Protein AF-0000000085164071 (afdb_homodimer)

Structure (mmCIF, N/CA/C/O backbone):
data_AF-0000000085164071-model_v1
#
loop_
_entity.id
_entity.type
_entity.pdbx_description
1 polymer 'Transcriptional regulator'
#
loop_
_atom_site.group_PDB
_atom_site.id
_atom_site.type_symbol
_atom_site.label_atom_id
_atom_site.label_alt_id
_atom_site.label_comp_id
_atom_site.label_asym_id
_atom_site.label_entity_id
_atom_site.label_seq_id
_atom_site.pdbx_PDB_ins_code
_atom_site.Cartn_x
_atom_site.Cartn_y
_atom_site.Cartn_z
_atom_site.occupancy
_atom_site.B_iso_or_equiv
_atom_site.auth_seq_id
_atom_site.auth_comp_id
_atom_site.auth_asym_id
_atom_site.auth_atom_id
_atom_site.pdbx_PDB_model_num
ATOM 1 N N . MET A 1 1 ? 23.141 5.465 -0.027 1 60.81 1 MET A N 1
ATOM 2 C CA . MET A 1 1 ? 23.453 4.648 -1.197 1 60.81 1 MET A CA 1
ATOM 3 C C . MET A 1 1 ? 22.172 4.277 -1.952 1 60.81 1 MET A C 1
ATOM 5 O O . MET A 1 1 ? 21.203 3.826 -1.351 1 60.81 1 MET A O 1
ATOM 9 N N . LEU A 1 2 ? 22.047 4.73 -3.379 1 87.19 2 LEU A N 1
ATOM 10 C CA . LEU A 1 2 ? 20.922 4.539 -4.285 1 87.19 2 LEU A CA 1
ATOM 11 C C . LEU A 1 2 ? 20.75 3.068 -4.645 1 87.19 2 LEU A C 1
ATOM 13 O O . LEU A 1 2 ? 21.734 2.361 -4.871 1 87.19 2 LEU A O 1
ATOM 17 N N . ILE A 1 3 ? 19.656 2.502 -4.344 1 92.12 3 ILE A N 1
ATOM 18 C CA . ILE A 1 3 ? 19.328 1.116 -4.672 1 92.12 3 ILE A CA 1
ATOM 19 C C . ILE A 1 3 ? 18.891 1.018 -6.129 1 92.12 3 ILE A C 1
ATOM 21 O O . ILE A 1 3 ? 17.969 1.718 -6.555 1 92.12 3 ILE A O 1
ATOM 25 N N . GLU A 1 4 ? 19.734 0.192 -6.867 1 94.12 4 GLU A N 1
ATOM 26 C CA . GLU A 1 4 ? 19.328 -0.023 -8.25 1 94.12 4 GLU A CA 1
ATOM 27 C C . GLU A 1 4 ? 18.562 -1.332 -8.414 1 94.12 4 GLU A C 1
ATOM 29 O O . GLU A 1 4 ? 19.016 -2.383 -7.949 1 94.12 4 GLU A O 1
ATOM 34 N N . TYR A 1 5 ? 17.422 -1.264 -9.031 1 95.19 5 TYR A N 1
ATOM 35 C CA . TYR A 1 5 ? 16.578 -2.438 -9.266 1 95.19 5 TYR A CA 1
ATOM 36 C C . TYR A 1 5 ? 15.68 -2.229 -10.477 1 95.19 5 TYR A C 1
ATOM 38 O O . TYR A 1 5 ? 15.008 -1.202 -10.586 1 95.19 5 TYR A O 1
ATOM 46 N N . ASP A 1 6 ? 15.68 -3.248 -11.383 1 94.31 6 ASP A N 1
ATOM 47 C CA . ASP A 1 6 ? 14.836 -3.227 -12.578 1 94.31 6 ASP A CA 1
ATOM 48 C C . ASP A 1 6 ? 14.992 -1.915 -13.336 1 94.31 6 ASP A C 1
ATOM 50 O O . ASP A 1 6 ? 14.008 -1.296 -13.734 1 94.31 6 ASP A O 1
ATOM 54 N N . ASN A 1 7 ? 16.234 -1.475 -13.461 1 93.56 7 ASN A N 1
ATOM 55 C CA . ASN A 1 7 ? 16.641 -0.296 -14.219 1 93.56 7 ASN A CA 1
ATOM 56 C C . ASN A 1 7 ? 16.094 0.986 -13.602 1 93.56 7 ASN A C 1
ATOM 58 O O . ASN A 1 7 ? 15.836 1.96 -14.312 1 93.56 7 ASN A O 1
ATOM 62 N N . LYS A 1 8 ? 15.781 0.905 -12.273 1 94.56 8 LYS A N 1
ATOM 63 C CA . LYS A 1 8 ? 15.336 2.076 -11.523 1 94.56 8 LYS A CA 1
ATOM 64 C C . LYS A 1 8 ? 16.188 2.277 -10.273 1 94.56 8 LYS A C 1
ATOM 66 O O . LYS A 1 8 ? 16.812 1.337 -9.781 1 94.56 8 LYS A O 1
ATOM 71 N N . GLU A 1 9 ? 16.188 3.531 -9.898 1 95 9 GLU A N 1
ATOM 72 C CA . GLU A 1 9 ? 16.922 3.875 -8.688 1 95 9 GLU A CA 1
ATOM 73 C C . GLU A 1 9 ? 15.977 4.254 -7.551 1 95 9 GLU A C 1
ATOM 75 O O . GLU A 1 9 ? 14.977 4.938 -7.77 1 95 9 GLU A O 1
ATOM 80 N N . PHE A 1 10 ? 16.375 3.678 -6.422 1 94.31 10 PHE A N 1
ATOM 81 C CA . PHE A 1 10 ? 15.57 3.951 -5.234 1 94.31 10 PHE A CA 1
ATOM 82 C C . PHE A 1 10 ? 16.453 4.496 -4.109 1 94.31 10 PHE A C 1
ATOM 84 O O . PHE A 1 10 ? 17.578 4.039 -3.914 1 94.31 10 PHE A O 1
ATOM 91 N N . PHE A 1 11 ? 15.852 5.453 -3.408 1 90.62 11 PHE A N 1
ATOM 92 C CA . PHE A 1 11 ? 16.641 6.094 -2.357 1 90.62 11 PHE A CA 1
ATOM 93 C C . PHE A 1 11 ? 16.531 5.309 -1.055 1 90.62 11 PHE A C 1
ATOM 95 O O . PHE A 1 11 ? 17.438 5.371 -0.219 1 90.62 11 PHE A O 1
ATOM 102 N N . THR A 1 12 ? 15.477 4.641 -0.855 1 93.12 12 THR A N 1
ATOM 103 C CA . THR A 1 12 ? 15.273 3.881 0.372 1 93.12 12 THR A CA 1
ATOM 104 C C . THR A 1 12 ? 14.672 2.512 0.066 1 93.12 12 THR A C 1
ATOM 106 O O . THR A 1 12 ? 14.094 2.309 -1.003 1 93.12 12 THR A O 1
ATOM 109 N N . SER A 1 13 ? 14.812 1.616 0.973 1 94.5 13 SER A N 1
ATOM 110 C CA . SER A 1 13 ? 14.195 0.302 0.833 1 94.5 13 SER A CA 1
ATOM 111 C C . SER A 1 13 ? 12.672 0.404 0.829 1 94.5 13 SER A C 1
ATOM 113 O O . SER A 1 13 ? 11.992 -0.422 0.218 1 94.5 13 SER A O 1
ATOM 115 N N . LYS A 1 14 ? 12.219 1.361 1.525 1 95.5 14 LYS A N 1
ATOM 116 C CA . LYS A 1 14 ? 10.789 1.628 1.479 1 95.5 14 LYS A CA 1
ATOM 117 C C . LYS A 1 14 ? 10.328 1.926 0.054 1 95.5 14 LYS A C 1
ATOM 119 O O . LYS A 1 14 ? 9.32 1.384 -0.407 1 95.5 14 LYS A O 1
ATOM 124 N N . ASP A 1 15 ? 11.07 2.803 -0.625 1 95.31 15 ASP A N 1
ATOM 125 C CA . ASP A 1 15 ? 10.727 3.131 -2.006 1 95.31 15 ASP A CA 1
ATOM 126 C C . ASP A 1 15 ? 10.773 1.89 -2.895 1 95.31 15 ASP A C 1
ATOM 128 O O . ASP A 1 15 ? 9.922 1.714 -3.768 1 95.31 15 ASP A O 1
ATOM 132 N N . LEU A 1 16 ? 11.789 1.142 -2.654 1 97.06 16 LEU A N 1
ATOM 133 C CA . LEU A 1 16 ? 11.922 -0.115 -3.383 1 97.06 16 LEU A CA 1
ATOM 134 C C . LEU A 1 16 ? 10.727 -1.025 -3.121 1 97.06 16 LEU A C 1
ATOM 136 O O . LEU A 1 16 ? 10.125 -1.559 -4.059 1 97.06 16 LEU A O 1
ATOM 140 N N . ALA A 1 17 ? 10.359 -1.184 -1.877 1 98.12 17 ALA A N 1
ATOM 141 C CA . ALA A 1 17 ? 9.227 -2.018 -1.502 1 98.12 17 ALA A CA 1
ATOM 142 C C . ALA A 1 17 ? 7.949 -1.551 -2.203 1 98.12 17 ALA A C 1
ATOM 144 O O . ALA A 1 17 ? 7.215 -2.361 -2.775 1 98.12 17 ALA A O 1
ATOM 145 N N . LEU A 1 18 ? 7.715 -0.286 -2.178 1 97.12 18 LEU A N 1
ATOM 146 C CA . LEU A 1 18 ? 6.496 0.271 -2.752 1 97.12 18 LEU A CA 1
ATOM 147 C C . LEU A 1 18 ? 6.488 0.113 -4.27 1 97.12 18 LEU A C 1
ATOM 149 O O . LEU A 1 18 ? 5.426 -0.018 -4.879 1 97.12 18 LEU A O 1
ATOM 153 N N . SER A 1 19 ? 7.648 0.115 -4.879 1 96.38 19 SER A N 1
ATOM 154 C CA . SER A 1 19 ? 7.727 -0.123 -6.316 1 96.38 19 SER A CA 1
ATOM 155 C C . SER A 1 19 ? 7.332 -1.556 -6.664 1 96.38 19 SER A C 1
ATOM 157 O O . SER A 1 19 ? 6.812 -1.817 -7.75 1 96.38 19 SER A O 1
ATOM 159 N N . VAL A 1 20 ? 7.531 -2.465 -5.762 1 97.94 20 VAL A N 1
ATOM 160 C CA . VAL A 1 20 ? 7.328 -3.891 -6.004 1 97.94 20 VAL A CA 1
ATOM 161 C C . VAL A 1 20 ? 5.898 -4.277 -5.629 1 97.94 20 VAL A C 1
ATOM 163 O O . VAL A 1 20 ? 5.258 -5.066 -6.328 1 97.94 20 VAL A O 1
ATOM 166 N N . ILE A 1 21 ? 5.359 -3.689 -4.527 1 97.56 21 ILE A N 1
ATOM 167 C CA . ILE A 1 21 ? 4.082 -4.195 -4.043 1 97.56 21 ILE A CA 1
ATOM 168 C C . ILE A 1 21 ? 3.035 -3.084 -4.094 1 97.56 21 ILE A C 1
ATOM 170 O O . ILE A 1 21 ? 1.882 -3.289 -3.709 1 97.56 21 ILE A O 1
ATOM 174 N N . GLY A 1 22 ? 3.465 -1.939 -4.477 1 94.69 22 GLY A N 1
ATOM 175 C CA . GLY A 1 22 ? 2.523 -0.835 -4.574 1 94.69 22 GLY A CA 1
ATOM 176 C C . GLY A 1 22 ? 1.52 -1.005 -5.699 1 94.69 22 GLY A C 1
ATOM 177 O O . GLY A 1 22 ? 1.708 -1.841 -6.586 1 94.69 22 GLY A O 1
ATOM 178 N N . GLY A 1 23 ? 0.442 -0.172 -5.652 1 90.69 23 GLY A N 1
ATOM 179 C CA . GLY A 1 23 ? -0.636 -0.286 -6.621 1 90.69 23 GLY A CA 1
ATOM 180 C C . GLY A 1 23 ? -1.911 -0.857 -6.031 1 90.69 23 GLY A C 1
ATOM 181 O O . GLY A 1 23 ? -1.906 -1.374 -4.914 1 90.69 23 GLY A O 1
ATOM 182 N N . LYS A 1 24 ? -2.928 -0.906 -6.844 1 91.5 24 LYS A N 1
ATOM 183 C CA . LYS A 1 24 ? -4.266 -1.228 -6.355 1 91.5 24 LYS A CA 1
ATOM 184 C C . LYS A 1 24 ? -4.449 -2.734 -6.203 1 91.5 24 LYS A C 1
ATOM 186 O O . LYS A 1 24 ? -5.195 -3.191 -5.34 1 91.5 24 LYS A O 1
ATOM 191 N N . TRP A 1 25 ? -3.65 -3.496 -6.93 1 95.62 25 TRP A N 1
ATOM 192 C CA . TRP A 1 25 ? -4.09 -4.879 -7.094 1 95.62 25 TRP A CA 1
ATOM 193 C C . TRP A 1 25 ? -3.094 -5.848 -6.465 1 95.62 25 TRP A C 1
ATOM 195 O O . TRP A 1 25 ? -3.432 -7 -6.184 1 95.62 25 TRP A O 1
ATOM 205 N N . LYS A 1 26 ? -1.878 -5.43 -6.215 1 97.44 26 LYS A N 1
ATOM 206 C CA . LYS A 1 26 ? -0.844 -6.367 -5.789 1 97.44 26 LYS A CA 1
ATOM 207 C C . LYS A 1 26 ? -1.113 -6.883 -4.379 1 97.44 26 LYS A C 1
ATOM 209 O O . LYS A 1 26 ? -1.018 -8.086 -4.121 1 97.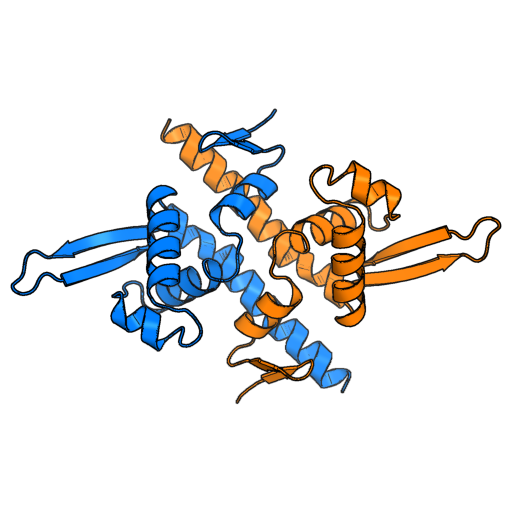44 26 LYS A O 1
ATOM 214 N N . ILE A 1 27 ? -1.488 -5.992 -3.529 1 98.19 27 ILE A N 1
ATOM 215 C CA . ILE A 1 27 ? -1.749 -6.398 -2.152 1 98.19 27 ILE A CA 1
ATOM 216 C C . ILE A 1 27 ? -2.975 -7.309 -2.107 1 98.19 27 ILE A C 1
ATOM 218 O O . ILE A 1 27 ? -2.947 -8.367 -1.476 1 98.19 27 ILE A O 1
ATOM 222 N N . PRO A 1 28 ? -4.051 -6.98 -2.803 1 97.25 28 PRO A N 1
ATOM 223 C CA . PRO A 1 28 ? -5.188 -7.902 -2.814 1 97.25 28 PRO A CA 1
ATOM 224 C C . PRO A 1 28 ? -4.828 -9.281 -3.367 1 97.25 28 PRO A C 1
ATOM 226 O O . PRO A 1 28 ? -5.277 -10.297 -2.836 1 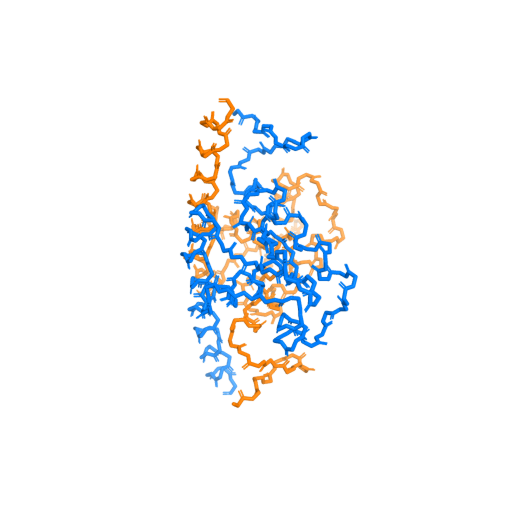97.25 28 PRO A O 1
ATOM 229 N N . ILE A 1 29 ? -4.051 -9.297 -4.395 1 98.19 29 ILE A N 1
ATOM 230 C CA . ILE A 1 29 ? -3.631 -10.562 -4.98 1 98.19 29 ILE A CA 1
ATOM 231 C C . ILE A 1 29 ? -2.846 -11.375 -3.953 1 98.19 29 ILE A C 1
ATOM 233 O O . ILE A 1 29 ? -3.129 -12.555 -3.738 1 98.19 29 ILE A O 1
ATOM 237 N N . ILE A 1 30 ? -1.9 -10.758 -3.307 1 98.62 30 ILE A N 1
ATOM 238 C CA . ILE A 1 30 ? -1.042 -11.422 -2.334 1 98.62 30 ILE A CA 1
ATOM 239 C C . ILE A 1 30 ? -1.881 -11.906 -1.154 1 98.62 30 ILE A C 1
ATOM 241 O O . ILE A 1 30 ? -1.669 -13.016 -0.647 1 98.62 30 ILE A O 1
ATOM 245 N N . PHE A 1 31 ? -2.834 -11.133 -0.71 1 98.44 31 PHE A N 1
ATOM 246 C CA . PHE A 1 31 ? -3.734 -11.516 0.372 1 98.44 31 PHE A CA 1
ATOM 247 C C . PHE A 1 31 ? -4.426 -12.836 0.062 1 98.44 31 PHE A C 1
ATOM 249 O O . PHE A 1 31 ? -4.441 -13.75 0.895 1 98.44 31 PHE A O 1
ATOM 256 N N . HIS A 1 32 ? -5.004 -12.938 -1.102 1 98.25 32 HIS A N 1
ATOM 257 C CA . HIS A 1 32 ? -5.766 -14.133 -1.449 1 98.25 32 HIS A CA 1
ATOM 258 C C . HIS A 1 32 ? -4.855 -15.344 -1.598 1 98.25 32 HIS A C 1
ATOM 260 O O . HIS A 1 32 ? -5.25 -16.469 -1.277 1 98.25 32 HIS A O 1
ATOM 266 N N . LEU A 1 33 ? -3.605 -15.117 -2.014 1 98.62 33 LEU A N 1
ATOM 267 C CA . LEU A 1 33 ? -2.658 -16.219 -2.113 1 98.62 33 LEU A CA 1
ATOM 268 C C . LEU A 1 33 ? -2.199 -16.672 -0.729 1 98.62 33 LEU A C 1
ATOM 270 O O . LEU A 1 33 ? -1.899 -17.844 -0.52 1 98.62 33 LEU A O 1
ATOM 274 N N . LEU A 1 34 ? -2.1 -15.68 0.16 1 98.31 34 LEU A N 1
ATOM 275 C CA . LEU A 1 34 ? -1.776 -16.047 1.534 1 98.31 34 LEU A CA 1
ATOM 276 C C . LEU A 1 34 ? -2.881 -16.906 2.139 1 98.31 34 LEU A C 1
ATOM 278 O O . LEU A 1 34 ? -2.604 -17.828 2.906 1 98.31 34 LEU A O 1
ATOM 282 N N . GLU A 1 35 ? -4.078 -16.672 1.794 1 96.69 35 GLU A N 1
ATOM 283 C CA . GLU A 1 35 ? -5.238 -17.359 2.352 1 96.69 35 GLU A CA 1
ATOM 284 C C . GLU A 1 35 ? -5.422 -18.734 1.713 1 96.69 35 GLU A C 1
ATOM 286 O O . GLU A 1 35 ? -5.836 -19.688 2.381 1 96.69 35 GLU A O 1
ATOM 291 N N . SER A 1 36 ? -5.152 -18.953 0.413 1 95.38 36 SER A N 1
ATOM 292 C CA . SER A 1 36 ? -5.48 -20.188 -0.309 1 95.38 36 SER A CA 1
ATOM 293 C C . SER A 1 36 ? -4.219 -20.938 -0.723 1 95.38 36 SER A C 1
ATOM 295 O O . SER A 1 36 ? -4.285 -22.094 -1.133 1 95.38 36 SER A O 1
ATOM 297 N N . ASP A 1 37 ? -3.023 -20.328 -0.67 1 94.56 37 ASP A N 1
ATOM 298 C CA . ASP A 1 37 ? -1.715 -20.875 -1.022 1 94.56 37 ASP A CA 1
ATOM 299 C C . ASP A 1 37 ? -1.538 -20.938 -2.537 1 94.56 37 ASP A C 1
ATOM 301 O O . ASP A 1 37 ? -0.478 -20.594 -3.061 1 94.56 37 ASP A O 1
ATOM 305 N N . ILE A 1 38 ? -2.678 -21.5 -3.191 1 97.56 38 ILE A N 1
ATOM 306 C CA . ILE A 1 38 ? -2.637 -21.641 -4.641 1 97.56 38 ILE A CA 1
ATOM 307 C C . ILE A 1 38 ? -3.916 -21.078 -5.254 1 97.56 38 ILE A C 1
ATOM 309 O O . ILE A 1 38 ? -5.012 -21.297 -4.727 1 97.56 38 ILE A O 1
ATOM 313 N N . LEU A 1 39 ? -3.717 -20.391 -6.445 1 98.44 39 LEU A N 1
ATOM 314 C CA . LEU A 1 39 ? -4.879 -19.906 -7.172 1 98.44 39 LEU A CA 1
ATOM 315 C C . LEU A 1 39 ? -4.652 -19.969 -8.68 1 98.44 39 LEU A C 1
ATOM 317 O O . LEU A 1 39 ? -3.529 -19.797 -9.148 1 98.44 39 LEU A O 1
ATOM 321 N N . ARG A 1 40 ? -5.723 -20.25 -9.359 1 97.81 40 ARG A N 1
ATOM 322 C CA . ARG A 1 40 ? -5.723 -20.125 -10.812 1 97.81 40 ARG A CA 1
ATOM 323 C C . ARG A 1 40 ? -6.293 -18.781 -11.258 1 97.81 40 ARG A C 1
ATOM 325 O O . ARG A 1 40 ? -6.887 -18.062 -10.453 1 97.81 40 ARG A O 1
ATOM 332 N N . LEU A 1 41 ? -6.059 -18.469 -12.578 1 97.75 41 LEU A N 1
ATOM 333 C CA . LEU A 1 41 ? -6.496 -17.188 -13.117 1 97.75 41 LEU A CA 1
ATOM 334 C C . LEU A 1 41 ? -7.988 -16.969 -12.875 1 97.75 41 LEU A C 1
ATOM 336 O O . LEU A 1 41 ? -8.398 -15.914 -12.398 1 97.75 41 LEU A O 1
ATOM 340 N N . SER A 1 42 ? -8.766 -17.953 -13.094 1 97 42 SER A N 1
ATOM 341 C CA . SER A 1 42 ? -10.219 -17.875 -12.961 1 97 42 SER A CA 1
ATOM 342 C C . SER A 1 42 ? -10.633 -17.641 -11.516 1 97 42 SER A C 1
ATOM 344 O O . SER A 1 42 ? -11.648 -17 -11.258 1 97 42 SER A O 1
ATOM 346 N N . GLU A 1 43 ? -9.891 -18.156 -10.609 1 97.81 43 GLU A N 1
ATOM 347 C CA . GLU A 1 43 ? -10.188 -17.969 -9.188 1 97.81 43 GLU A CA 1
ATOM 348 C C . GLU A 1 43 ? -9.898 -16.547 -8.742 1 97.81 43 GLU A C 1
ATOM 350 O O . GLU A 1 43 ? -10.648 -15.969 -7.953 1 97.81 43 GLU A O 1
ATOM 355 N N . PHE A 1 44 ? -8.781 -15.938 -9.234 1 97.88 44 PHE A N 1
ATOM 356 C CA . PHE A 1 44 ? -8.523 -14.531 -8.977 1 97.88 44 PHE A CA 1
ATOM 357 C C . PHE A 1 44 ? -9.688 -13.672 -9.461 1 97.88 44 PHE A C 1
ATOM 359 O O . PHE A 1 44 ? -10.125 -12.758 -8.766 1 97.88 44 PHE A O 1
ATOM 366 N N . GLU A 1 45 ? -10.141 -13.984 -10.672 1 97.31 45 GLU A N 1
ATOM 367 C CA . GLU A 1 45 ? -11.211 -13.195 -11.281 1 97.31 45 GLU A CA 1
ATOM 368 C C . GLU A 1 45 ? -12.477 -13.227 -10.422 1 97.31 45 GLU A C 1
ATOM 370 O O . GLU A 1 45 ? -13.18 -12.219 -10.312 1 97.31 45 GLU A O 1
ATOM 375 N N . LYS A 1 46 ? -12.734 -14.367 -9.781 1 96.44 46 LYS A N 1
ATOM 376 C CA . LYS A 1 46 ? -13.891 -14.5 -8.898 1 96.44 46 LYS A CA 1
ATOM 377 C C . LYS A 1 46 ? -13.703 -13.703 -7.613 1 96.44 46 LYS A C 1
ATOM 379 O O . LYS A 1 46 ? -14.648 -13.086 -7.113 1 96.44 46 LYS A O 1
ATOM 384 N N . LYS A 1 47 ? -12.523 -13.703 -7.078 1 95.62 47 LYS A N 1
ATOM 385 C CA . LYS A 1 47 ? -12.227 -13.078 -5.789 1 95.62 47 LYS A CA 1
ATOM 386 C C . LYS A 1 47 ? -12.031 -11.578 -5.941 1 95.62 47 LYS A C 1
ATOM 388 O O . LYS A 1 47 ? -12.133 -10.828 -4.961 1 95.62 47 LYS A O 1
ATOM 393 N N . LEU A 1 48 ? -11.719 -11.125 -7.164 1 95.25 48 LEU A N 1
ATOM 394 C CA . LEU A 1 48 ? -11.5 -9.719 -7.484 1 95.25 48 LEU A CA 1
ATOM 395 C C . LEU A 1 48 ? -12.391 -9.281 -8.648 1 95.25 48 LEU A C 1
ATOM 397 O O . LEU A 1 48 ? -11.891 -8.945 -9.719 1 95.25 48 LEU A O 1
ATOM 401 N N . PRO A 1 49 ? -13.625 -9.141 -8.438 1 93.12 49 PRO A N 1
ATOM 402 C CA . PRO A 1 49 ? -14.57 -8.93 -9.531 1 93.12 49 PRO A CA 1
ATOM 403 C C . PRO A 1 49 ? -14.406 -7.562 -10.195 1 93.12 49 PRO A C 1
ATOM 405 O O . PRO A 1 49 ? -14.867 -7.359 -11.32 1 93.12 49 PRO A O 1
ATOM 408 N N . ASP A 1 50 ? -13.727 -6.648 -9.594 1 92.88 50 ASP A N 1
ATOM 409 C CA . ASP A 1 50 ? -13.609 -5.293 -10.109 1 92.88 50 ASP A CA 1
ATOM 410 C C . ASP A 1 50 ? -12.398 -5.156 -11.031 1 92.88 50 ASP A C 1
ATOM 412 O O . ASP A 1 50 ? -12.188 -4.102 -11.641 1 92.88 50 ASP A O 1
ATOM 416 N N . ILE A 1 51 ? -11.562 -6.18 -11.156 1 95.19 51 ILE A N 1
ATOM 417 C CA . ILE A 1 51 ? -10.375 -6.102 -12 1 95.19 51 ILE A CA 1
ATOM 418 C 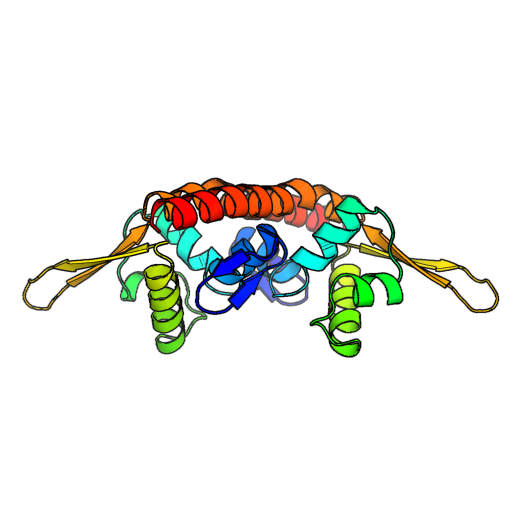C . ILE A 1 51 ? -10.641 -6.781 -13.336 1 95.19 51 ILE A C 1
ATOM 420 O O . ILE A 1 51 ? -11.273 -7.84 -13.391 1 95.19 51 ILE A O 1
ATOM 424 N N . ASN A 1 52 ? -10.32 -6.188 -14.398 1 97 52 ASN A N 1
ATOM 425 C CA . ASN A 1 52 ? -10.43 -6.898 -15.664 1 97 52 ASN A CA 1
ATOM 426 C C . ASN A 1 52 ? -9.281 -7.879 -15.867 1 97 52 ASN A C 1
ATOM 428 O O . ASN A 1 52 ? -8.227 -7.742 -15.242 1 97 52 ASN A O 1
ATOM 432 N N . GLN A 1 53 ? -9.492 -8.758 -16.781 1 97.56 53 GLN A N 1
ATOM 433 C CA . GLN A 1 53 ? -8.57 -9.875 -16.938 1 97.56 53 GLN A CA 1
ATOM 434 C C . GLN A 1 53 ? -7.203 -9.391 -17.438 1 97.56 53 GLN A C 1
ATOM 436 O O . GLN A 1 53 ? -6.168 -9.898 -17 1 97.56 53 GLN A O 1
ATOM 441 N N . ARG A 1 54 ? -7.156 -8.484 -18.312 1 98.12 54 ARG A N 1
ATOM 442 C CA . ARG A 1 54 ? -5.902 -7.973 -18.844 1 98.12 54 ARG A CA 1
ATOM 443 C C . ARG A 1 54 ? -5.039 -7.375 -17.75 1 98.12 54 ARG A C 1
ATOM 445 O O . ARG A 1 54 ? -3.834 -7.629 -17.688 1 98.12 54 ARG A O 1
ATOM 452 N N . MET A 1 55 ? -5.66 -6.578 -16.875 1 98.12 55 MET A N 1
ATOM 453 C CA . MET A 1 55 ? -4.949 -5.965 -15.758 1 98.12 55 MET A CA 1
ATOM 454 C C . MET A 1 55 ? -4.473 -7.023 -14.766 1 98.12 55 MET A C 1
ATOM 456 O O . MET A 1 55 ? -3.354 -6.945 -14.258 1 98.12 55 MET A O 1
ATOM 460 N N . LEU A 1 56 ? -5.34 -7.965 -14.531 1 98.38 56 LEU A N 1
ATOM 461 C CA . LEU A 1 56 ? -4.973 -9.055 -13.633 1 98.38 56 LEU A CA 1
ATOM 462 C C . LEU A 1 56 ? -3.725 -9.773 -14.133 1 98.38 56 LEU A C 1
ATOM 464 O O . LEU A 1 56 ? -2.775 -9.977 -13.375 1 98.38 56 LEU A O 1
ATOM 468 N N . ILE A 1 57 ? -3.668 -10.117 -15.383 1 98.5 57 ILE A N 1
ATOM 469 C CA . ILE A 1 57 ? -2.537 -10.82 -15.977 1 98.5 57 ILE A CA 1
ATOM 470 C C . ILE A 1 57 ? -1.282 -9.953 -15.883 1 98.5 57 ILE A C 1
ATOM 472 O O . ILE A 1 57 ? -0.201 -10.453 -15.555 1 98.5 57 ILE A O 1
ATOM 476 N N . ARG A 1 58 ? -1.428 -8.742 -16.141 1 98.5 58 ARG A N 1
ATOM 477 C CA . ARG A 1 58 ? -0.306 -7.812 -16.031 1 98.5 58 ARG A CA 1
ATOM 478 C C . ARG A 1 58 ? 0.259 -7.801 -14.617 1 98.5 58 ARG A C 1
ATOM 480 O O . ARG A 1 58 ? 1.477 -7.848 -14.43 1 98.5 58 ARG A O 1
ATOM 487 N N . GLN A 1 59 ? -0.649 -7.691 -13.578 1 98.38 59 GLN A N 1
ATOM 488 C CA . GLN A 1 59 ? -0.219 -7.68 -12.18 1 98.38 59 GLN A CA 1
ATOM 489 C C . GLN A 1 59 ? 0.483 -8.984 -11.812 1 98.38 59 GLN A C 1
ATOM 491 O O . GLN A 1 59 ? 1.492 -8.977 -11.102 1 98.38 59 GLN A O 1
ATOM 496 N N . LEU A 1 60 ? -0.024 -10.086 -12.305 1 98.69 60 LEU A N 1
ATOM 497 C CA . LEU A 1 60 ? 0.576 -11.391 -12.031 1 98.69 60 LEU A CA 1
ATOM 498 C C . LEU A 1 60 ? 1.958 -11.492 -12.672 1 98.69 60 LEU A C 1
ATOM 500 O O . LEU A 1 60 ? 2.895 -12.008 -12.047 1 98.69 60 LEU A O 1
ATOM 504 N N . ARG A 1 61 ? 2.068 -11 -13.844 1 98.56 61 ARG A N 1
ATOM 505 C CA . ARG A 1 61 ? 3.355 -11.008 -14.531 1 98.56 61 ARG A CA 1
ATOM 506 C C . ARG A 1 61 ? 4.383 -10.164 -13.789 1 98.56 61 ARG A C 1
ATOM 508 O O . ARG A 1 61 ? 5.547 -10.562 -13.664 1 98.56 61 ARG A O 1
ATOM 515 N N . GLU A 1 62 ? 4.008 -9.008 -13.328 1 98.56 62 GLU A N 1
ATOM 516 C CA . GLU A 1 62 ? 4.914 -8.148 -12.578 1 98.56 62 GLU A CA 1
ATOM 517 C C . GLU A 1 62 ? 5.363 -8.812 -11.281 1 98.56 62 GLU A C 1
ATOM 519 O O . GLU A 1 62 ? 6.543 -8.766 -10.93 1 98.56 62 GLU A O 1
ATOM 524 N N . LEU A 1 63 ? 4.422 -9.398 -10.586 1 98.75 63 LEU A N 1
ATOM 525 C CA . LEU A 1 63 ? 4.742 -10.086 -9.336 1 98.75 63 LEU A CA 1
ATOM 526 C C . LEU A 1 63 ? 5.672 -11.273 -9.594 1 98.75 63 LEU A C 1
ATOM 528 O O . LEU A 1 63 ? 6.543 -11.562 -8.773 1 98.75 63 LEU A O 1
ATOM 532 N N . GLU A 1 64 ? 5.434 -11.953 -10.695 1 98.81 64 GLU A N 1
ATOM 533 C CA . GLU A 1 64 ? 6.32 -13.055 -11.062 1 98.81 64 GLU A CA 1
ATOM 534 C C . GLU A 1 64 ? 7.723 -12.547 -11.383 1 98.81 64 GLU A C 1
ATOM 536 O O . GLU A 1 64 ? 8.719 -13.125 -10.93 1 98.81 64 GLU A O 1
ATOM 541 N N . LYS A 1 65 ? 7.785 -11.492 -12.164 1 98.25 65 LYS A N 1
ATOM 542 C CA . LYS A 1 65 ? 9.062 -10.898 -12.531 1 98.25 65 LYS A CA 1
ATOM 543 C C . LYS A 1 65 ? 9.867 -10.516 -11.289 1 98.25 65 LYS A C 1
ATOM 545 O O . LYS A 1 65 ? 11.086 -10.711 -11.258 1 98.25 65 LYS A O 1
ATOM 550 N N . ASP A 1 66 ? 9.18 -10.008 -10.289 1 98.19 66 ASP A N 1
ATOM 551 C CA . ASP A 1 66 ? 9.844 -9.562 -9.07 1 98.19 66 ASP A CA 1
ATOM 552 C C . ASP A 1 66 ? 10.023 -10.719 -8.086 1 98.19 66 ASP A C 1
ATOM 554 O O . ASP A 1 66 ? 10.391 -10.508 -6.93 1 98.19 66 ASP A O 1
ATOM 558 N N . GLN A 1 67 ? 9.633 -11.922 -8.508 1 98.06 67 GLN A N 1
ATOM 559 C CA . GLN A 1 67 ? 9.867 -13.156 -7.766 1 98.06 67 GLN A CA 1
ATOM 560 C C . GLN A 1 67 ? 8.992 -13.219 -6.516 1 98.06 67 GLN A C 1
ATOM 562 O O . GLN A 1 67 ? 9.367 -13.859 -5.523 1 98.06 67 GLN A O 1
ATOM 567 N N . ILE A 1 68 ? 7.914 -12.555 -6.586 1 98.75 68 ILE A N 1
ATOM 568 C CA . ILE A 1 68 ? 6.98 -12.586 -5.461 1 98.75 68 ILE A CA 1
ATOM 569 C C . ILE A 1 68 ? 6.094 -13.82 -5.562 1 98.75 68 ILE A C 1
ATOM 571 O O . ILE A 1 68 ? 5.734 -14.422 -4.547 1 98.75 68 ILE A O 1
ATOM 575 N N . ILE A 1 69 ? 5.719 -14.148 -6.781 1 98.81 69 ILE A N 1
ATOM 576 C CA . ILE A 1 69 ? 4.938 -15.359 -7 1 98.81 69 ILE A CA 1
ATOM 577 C C . ILE A 1 69 ? 5.645 -16.25 -8.016 1 98.81 69 ILE A C 1
ATOM 579 O O . ILE A 1 69 ? 6.555 -15.805 -8.719 1 98.81 69 ILE A O 1
ATOM 583 N N . GLU A 1 70 ? 5.262 -17.453 -8.031 1 98.69 70 GLU A N 1
ATOM 584 C CA . GLU A 1 70 ? 5.676 -18.438 -9.039 1 98.69 70 GLU A CA 1
ATOM 585 C C . GLU A 1 70 ? 4.484 -18.938 -9.852 1 98.69 70 GLU A C 1
ATOM 587 O O . GLU A 1 70 ? 3.406 -19.172 -9.305 1 98.69 70 GLU A O 1
ATOM 592 N N . ARG A 1 71 ? 4.641 -18.922 -11.117 1 98.19 71 ARG A N 1
ATOM 593 C CA . ARG A 1 71 ? 3.68 -19.484 -12.062 1 98.19 71 ARG A CA 1
ATOM 594 C C . ARG A 1 71 ? 4.012 -20.938 -12.383 1 98.19 71 ARG A C 1
ATOM 596 O O . ARG A 1 71 ? 5.066 -21.234 -12.953 1 98.19 71 ARG A O 1
ATOM 603 N N . VAL A 1 72 ? 3.162 -21.859 -12.023 1 97.88 72 VAL A N 1
ATOM 604 C CA . VAL A 1 72 ? 3.389 -23.297 -12.234 1 97.88 72 VAL A CA 1
ATOM 605 C C . VAL A 1 72 ? 2.461 -23.797 -13.336 1 97.88 72 VAL A C 1
ATOM 607 O O . VAL A 1 72 ? 1.237 -23.688 -13.234 1 97.88 72 VAL A O 1
ATOM 610 N N . VAL A 1 73 ? 3.023 -24.406 -14.25 1 96.81 73 VAL A N 1
ATOM 611 C CA . VAL A 1 73 ? 2.258 -24.922 -15.383 1 96.81 73 VAL A CA 1
ATOM 612 C C . VAL A 1 73 ? 2.193 -26.438 -15.32 1 96.81 73 VAL A C 1
ATOM 614 O O . VAL A 1 73 ? 3.217 -27.109 -15.141 1 96.81 73 VAL A O 1
ATOM 617 N N . TYR A 1 74 ? 1.052 -27.031 -15.383 1 96 74 TYR A N 1
ATOM 618 C CA . TYR A 1 74 ? 0.832 -28.469 -15.43 1 96 74 TYR A CA 1
ATOM 619 C C . TYR A 1 74 ? 0.482 -28.922 -16.844 1 96 74 TYR A C 1
ATOM 621 O O . TYR A 1 74 ? -0.523 -28.484 -17.406 1 96 74 TYR A O 1
ATOM 629 N N . PRO A 1 75 ? 1.26 -29.688 -17.359 1 93.75 75 PRO A N 1
ATOM 630 C CA . PRO A 1 75 ? 1.065 -30.141 -18.734 1 93.75 75 PRO A CA 1
ATOM 631 C C . PRO A 1 75 ? -0.072 -31.156 -18.875 1 93.75 75 PRO A C 1
ATOM 633 O O . PRO A 1 75 ? 0.156 -32.312 -19.281 1 93.75 75 PRO A O 1
ATOM 636 N N . VAL A 1 76 ? -1.154 -30.953 -18.5 1 94.06 76 VAL A N 1
ATOM 637 C CA . VAL A 1 76 ? -2.365 -31.75 -18.672 1 94.06 76 VAL A CA 1
ATOM 638 C C . VAL A 1 76 ? -3.176 -31.203 -19.844 1 94.06 76 VAL A C 1
ATOM 640 O O . VAL A 1 76 ? -2.801 -30.203 -20.453 1 94.06 76 VAL A O 1
ATOM 643 N N . VAL A 1 77 ? -4.156 -32.031 -20.391 1 93.19 77 VAL A N 1
ATOM 644 C CA . VAL A 1 77 ? -5.027 -31.562 -21.469 1 93.19 77 VAL A CA 1
ATOM 645 C C . VAL A 1 77 ? -6.426 -31.281 -20.922 1 93.19 77 VAL A C 1
ATOM 647 O O . VAL A 1 77 ? -7.098 -32.188 -20.422 1 93.19 77 VAL A O 1
ATOM 650 N N . PRO A 1 78 ? -6.746 -29.891 -20.906 1 92.81 78 PRO A N 1
ATOM 651 C CA . PRO A 1 78 ? -6.055 -28.656 -21.281 1 92.81 78 PRO A CA 1
ATOM 652 C C . PRO A 1 78 ? -5.047 -28.203 -20.234 1 92.81 78 PRO A C 1
ATOM 654 O O . PRO A 1 78 ? -5.211 -28.5 -19.047 1 92.81 78 PRO A O 1
ATOM 657 N N . PRO A 1 79 ? -4.102 -27.453 -20.656 1 95.12 79 PRO A N 1
ATOM 658 C CA . PRO A 1 79 ? -3.066 -27.031 -19.719 1 95.12 79 PRO A CA 1
ATOM 659 C C . PRO A 1 79 ? -3.635 -26.266 -18.531 1 95.12 79 PRO A C 1
ATOM 661 O O . PRO A 1 79 ? -4.582 -25.484 -18.688 1 95.12 79 PRO A O 1
ATOM 664 N N . LYS A 1 80 ? -3.051 -26.531 -17.375 1 95.31 80 LYS A N 1
ATOM 665 C CA . LYS A 1 80 ? -3.449 -25.844 -16.156 1 95.31 80 LYS A CA 1
ATOM 666 C C . LYS A 1 80 ? -2.318 -24.969 -15.625 1 95.31 80 LYS A C 1
ATOM 668 O O . LYS A 1 80 ? -1.154 -25.375 -15.633 1 95.31 80 LYS A O 1
ATOM 673 N N . VAL A 1 81 ? -2.729 -23.781 -15.234 1 97.5 81 VAL A N 1
ATOM 674 C CA . VAL A 1 81 ? -1.746 -22.859 -14.664 1 97.5 81 VAL A CA 1
ATOM 675 C C . VAL A 1 81 ? -2.17 -22.469 -13.258 1 97.5 81 VAL A C 1
ATOM 677 O O . VAL A 1 81 ? -3.336 -22.141 -13.023 1 97.5 81 VAL A O 1
ATOM 680 N N . GLU A 1 82 ? -1.153 -22.531 -12.344 1 98.5 82 GLU A N 1
ATOM 681 C CA . GLU A 1 82 ? -1.394 -22.141 -10.953 1 98.5 82 GLU A CA 1
ATOM 682 C C . GLU A 1 82 ? -0.37 -21.109 -10.484 1 98.5 82 GLU A C 1
ATOM 684 O O . GLU A 1 82 ? 0.756 -21.078 -10.984 1 98.5 82 GLU A O 1
ATOM 689 N N . TYR A 1 83 ? -0.797 -20.312 -9.578 1 98.75 83 TYR A N 1
ATOM 690 C CA . TYR A 1 83 ? 0.073 -19.312 -8.977 1 98.75 83 TYR A CA 1
ATOM 691 C C . TYR A 1 83 ? 0.218 -19.547 -7.477 1 98.75 83 TYR A C 1
ATOM 693 O O . TYR A 1 83 ? -0.756 -19.875 -6.797 1 98.75 83 TYR A O 1
ATOM 701 N N . LYS A 1 84 ? 1.381 -19.375 -6.949 1 98.75 84 LYS A N 1
ATOM 702 C CA . LYS A 1 84 ? 1.638 -19.453 -5.516 1 98.75 84 LYS A CA 1
ATOM 703 C C . LYS A 1 84 ? 2.715 -18.469 -5.086 1 98.75 84 LYS A C 1
ATOM 705 O O . LYS A 1 84 ? 3.494 -17.984 -5.918 1 98.75 84 LYS A O 1
ATOM 710 N N . LEU A 1 85 ? 2.764 -18.141 -3.871 1 98.81 85 LEU A N 1
ATOM 711 C CA . LEU A 1 85 ? 3.781 -17.25 -3.352 1 98.81 85 LEU A CA 1
ATOM 712 C C . LEU A 1 85 ? 5.125 -17.953 -3.225 1 98.81 85 LEU A C 1
ATOM 714 O O . LEU A 1 85 ? 5.18 -19.125 -2.846 1 98.81 85 LEU A O 1
ATOM 718 N N . THR A 1 86 ? 6.16 -17.25 -3.588 1 98.56 86 THR A N 1
ATOM 719 C CA . THR A 1 86 ? 7.5 -17.703 -3.236 1 98.56 86 THR A CA 1
ATOM 720 C C . THR A 1 86 ? 7.789 -17.453 -1.76 1 98.56 86 THR A C 1
ATOM 722 O O . THR A 1 86 ? 6.93 -16.953 -1.033 1 98.56 86 THR A O 1
ATOM 725 N N . ASP A 1 87 ? 9.016 -17.797 -1.301 1 97.88 87 ASP A N 1
ATOM 726 C CA . ASP A 1 87 ? 9.375 -17.547 0.094 1 97.88 87 ASP A CA 1
ATOM 727 C C . ASP A 1 87 ? 9.383 -16.047 0.405 1 97.88 87 ASP A C 1
ATOM 729 O O . ASP A 1 87 ? 8.852 -15.625 1.434 1 97.88 87 ASP A O 1
ATOM 733 N N . ILE A 1 88 ? 9.969 -15.25 -0.484 1 98.31 88 ILE A N 1
ATOM 734 C CA . ILE A 1 88 ? 10.008 -13.805 -0.271 1 98.31 88 ILE A CA 1
ATOM 735 C C . ILE A 1 88 ? 8.594 -13.234 -0.368 1 98.31 88 ILE A C 1
ATOM 737 O O . ILE A 1 88 ? 8.25 -12.281 0.335 1 98.31 88 ILE A O 1
ATOM 741 N N . GLY A 1 89 ? 7.73 -13.82 -1.277 1 98.62 89 GLY A N 1
ATOM 742 C CA . GLY A 1 89 ? 6.324 -13.461 -1.344 1 98.62 89 GLY A CA 1
ATOM 743 C C . GLY A 1 89 ? 5.574 -13.742 -0.058 1 98.62 89 GLY A C 1
ATOM 744 O O . GLY A 1 89 ? 4.777 -12.922 0.399 1 98.62 89 GLY A O 1
ATOM 745 N N . LYS A 1 90 ? 5.828 -14.875 0.526 1 98.62 90 LYS A N 1
ATOM 746 C CA . LYS A 1 90 ? 5.176 -15.273 1.771 1 98.62 90 LYS A CA 1
ATOM 747 C C . LYS A 1 90 ? 5.547 -14.328 2.91 1 98.62 90 LYS A C 1
ATOM 749 O O . LYS A 1 90 ? 4.734 -14.078 3.803 1 98.62 90 LYS A O 1
ATOM 754 N N . SER A 1 91 ? 6.742 -13.789 2.869 1 98.5 91 SER A N 1
ATOM 755 C CA . SER A 1 91 ? 7.207 -12.898 3.928 1 98.5 91 SER A CA 1
ATOM 756 C C . SER A 1 91 ? 6.438 -11.578 3.924 1 98.5 91 SER A C 1
ATOM 758 O O . SER A 1 91 ? 6.512 -10.805 4.883 1 98.5 91 SER A O 1
ATOM 760 N N . LEU A 1 92 ? 5.641 -11.359 2.875 1 98.75 92 LEU A N 1
ATOM 761 C CA . LEU A 1 92 ? 4.789 -10.18 2.809 1 98.75 92 LEU A CA 1
ATOM 762 C C . LEU A 1 92 ? 3.592 -10.32 3.746 1 98.75 92 LEU A C 1
ATOM 764 O O . LEU A 1 92 ? 2.824 -9.367 3.922 1 98.75 92 LEU A O 1
ATOM 768 N N . ASP A 1 93 ? 3.404 -11.477 4.383 1 98.56 93 ASP A N 1
ATOM 769 C CA . ASP A 1 93 ? 2.297 -11.68 5.309 1 98.56 93 ASP A CA 1
ATOM 770 C C . ASP A 1 93 ? 2.271 -10.594 6.379 1 98.56 93 ASP A C 1
ATOM 772 O O . ASP A 1 93 ? 1.202 -10.102 6.746 1 98.56 93 ASP A O 1
ATOM 776 N N . THR A 1 94 ? 3.467 -10.141 6.785 1 98.5 94 THR A N 1
ATOM 777 C CA . THR A 1 94 ? 3.553 -9.117 7.82 1 98.5 94 THR A CA 1
ATOM 778 C C . THR A 1 94 ? 2.959 -7.801 7.332 1 98.5 94 THR A C 1
ATOM 780 O O . THR A 1 94 ? 2.266 -7.113 8.086 1 98.5 94 THR A O 1
ATOM 783 N N . VAL A 1 95 ? 3.219 -7.441 6.121 1 98.69 95 VAL A N 1
ATOM 784 C CA . VAL A 1 95 ? 2.701 -6.207 5.539 1 98.69 95 VAL A CA 1
ATOM 785 C C . VAL A 1 95 ? 1.193 -6.324 5.336 1 98.69 95 VAL A C 1
ATOM 787 O O . VAL A 1 95 ? 0.435 -5.441 5.746 1 98.69 95 VAL A O 1
ATOM 790 N N . VAL A 1 96 ? 0.766 -7.418 4.715 1 98.56 96 VAL A N 1
ATOM 791 C CA . VAL A 1 96 ? -0.637 -7.633 4.379 1 98.56 96 VAL A CA 1
ATOM 792 C C . VAL A 1 96 ? -1.478 -7.656 5.652 1 98.56 96 VAL A C 1
ATOM 794 O O . VAL A 1 96 ? -2.514 -6.992 5.73 1 98.56 96 VAL A O 1
ATOM 797 N N . TYR A 1 97 ? -1.041 -8.344 6.621 1 98.25 97 TYR A N 1
ATOM 798 C CA . TYR A 1 97 ? -1.836 -8.461 7.836 1 98.25 97 TYR A CA 1
ATOM 799 C C . TYR A 1 97 ? -1.794 -7.172 8.641 1 98.25 97 TYR A C 1
ATOM 801 O O . TYR A 1 97 ? -2.764 -6.828 9.32 1 98.25 97 TYR A O 1
ATOM 809 N N . ALA A 1 98 ? -0.652 -6.402 8.594 1 98.69 98 ALA A N 1
ATOM 810 C CA . ALA A 1 98 ? -0.637 -5.078 9.203 1 98.69 98 ALA A CA 1
ATOM 811 C C . ALA A 1 98 ? -1.708 -4.18 8.594 1 98.69 98 ALA A C 1
ATOM 813 O O . ALA A 1 98 ? -2.375 -3.424 9.305 1 98.69 98 ALA A O 1
ATOM 814 N N . ILE A 1 99 ? -1.87 -4.277 7.297 1 98.56 99 ILE A N 1
ATOM 815 C CA . ILE A 1 99 ? -2.891 -3.5 6.605 1 98.56 99 ILE A CA 1
ATOM 816 C C . ILE A 1 99 ? -4.277 -3.951 7.055 1 98.56 99 ILE A C 1
ATOM 818 O O . ILE A 1 99 ? -5.137 -3.123 7.367 1 98.56 99 ILE A O 1
ATOM 822 N N . CYS A 1 100 ? -4.52 -5.25 7.102 1 98.19 100 CYS A N 1
ATOM 823 C CA . CYS A 1 100 ? -5.797 -5.785 7.555 1 98.19 100 CYS A CA 1
ATOM 824 C C . CYS A 1 100 ? -6.113 -5.32 8.969 1 98.19 100 CYS A C 1
ATOM 826 O O . CYS A 1 100 ? -7.219 -4.848 9.242 1 98.19 100 CYS A O 1
ATOM 828 N N . ASP A 1 101 ? -5.156 -5.469 9.836 1 98.5 101 ASP A N 1
ATOM 829 C CA . ASP A 1 101 ? -5.348 -5.082 11.234 1 98.5 101 ASP A CA 1
ATOM 830 C C . ASP A 1 101 ? -5.668 -3.596 11.352 1 98.5 101 ASP A C 1
ATOM 832 O O . ASP A 1 101 ? -6.555 -3.205 12.117 1 98.5 101 ASP A O 1
ATOM 836 N N . TRP A 1 102 ? -4.945 -2.822 10.641 1 98.69 102 TRP A N 1
ATOM 837 C CA . TRP A 1 102 ? -5.219 -1.391 10.695 1 98.69 102 TRP A CA 1
ATOM 838 C C . TRP A 1 102 ? -6.602 -1.082 10.125 1 98.69 102 TRP A C 1
ATOM 840 O O . TRP A 1 102 ? -7.289 -0.178 10.609 1 98.69 102 TRP A O 1
ATOM 850 N N . GLY A 1 103 ? -6.945 -1.78 9.031 1 98.38 103 GLY A N 1
ATOM 851 C CA . GLY A 1 103 ? -8.289 -1.638 8.5 1 98.38 103 GLY A CA 1
ATOM 852 C C . GLY A 1 103 ? -9.367 -1.867 9.547 1 98.38 103 GLY A C 1
ATOM 853 O O . GLY A 1 103 ? -10.367 -1.145 9.586 1 98.38 103 GLY A O 1
ATOM 854 N N . ASP A 1 104 ? -9.156 -2.906 10.328 1 98.12 104 ASP A N 1
ATOM 855 C CA . ASP A 1 104 ? -10.086 -3.184 11.422 1 98.12 104 ASP A CA 1
ATOM 856 C C . ASP A 1 104 ? -10.133 -2.018 12.406 1 98.12 104 ASP A C 1
ATOM 858 O O . ASP A 1 104 ? -11.211 -1.628 12.859 1 98.12 104 ASP A O 1
ATOM 862 N N . GLU A 1 105 ? -8.984 -1.498 12.766 1 98.06 105 GLU A N 1
ATOM 863 C CA . GLU A 1 105 ? -8.914 -0.355 13.672 1 98.06 105 GLU A CA 1
ATOM 864 C C . GLU A 1 105 ? -9.633 0.856 13.086 1 98.06 105 GLU A C 1
ATOM 866 O O . GLU A 1 105 ? -10.344 1.566 13.805 1 98.06 105 GLU A O 1
ATOM 871 N N . PHE A 1 106 ? -9.422 1.099 11.805 1 98.25 106 PHE A N 1
ATOM 872 C CA . PHE A 1 106 ? -10.047 2.236 11.133 1 98.25 106 PHE A CA 1
ATOM 873 C C . PHE A 1 106 ? -11.555 2.072 11.086 1 98.25 106 PHE A C 1
ATOM 875 O O . PHE A 1 106 ? -12.297 3.041 11.273 1 98.25 106 PHE A O 1
ATOM 882 N N . LEU A 1 107 ? -11.969 0.884 10.797 1 97.25 107 LEU A N 1
ATOM 883 C CA . LEU A 1 107 ? -13.398 0.598 10.781 1 97.25 107 LEU A CA 1
ATOM 884 C C . LEU A 1 107 ? -14.031 0.927 12.133 1 97.25 107 LEU A C 1
ATOM 886 O O . LEU A 1 107 ? -15.102 1.53 12.188 1 97.25 107 LEU A O 1
ATOM 890 N N . GLU A 1 108 ? -13.398 0.516 13.203 1 97.19 108 GLU A N 1
ATOM 891 C CA . GLU A 1 108 ? -13.883 0.838 14.539 1 97.19 108 GLU A CA 1
ATOM 892 C C . GLU A 1 108 ? -13.922 2.348 14.766 1 97.19 108 GLU A C 1
ATOM 894 O O . GLU A 1 108 ? -14.867 2.865 15.359 1 97.19 108 GLU A O 1
ATOM 899 N N . PHE A 1 109 ? -12.906 2.982 14.328 1 97 109 PHE A N 1
ATOM 900 C CA . PHE A 1 109 ? -12.773 4.43 14.461 1 97 109 PHE A CA 1
ATOM 901 C C . PHE A 1 109 ? -13.945 5.141 13.789 1 97 109 PHE A C 1
ATOM 903 O O . PHE A 1 109 ? -14.531 6.059 14.359 1 97 109 PHE A O 1
ATOM 910 N N . ILE A 1 110 ? -14.273 4.719 12.578 1 95.12 110 ILE A N 1
ATOM 911 C CA . ILE A 1 110 ? -15.312 5.438 11.844 1 95.12 110 ILE A CA 1
ATOM 912 C C . ILE A 1 110 ? -16.688 5.027 12.359 1 95.12 110 ILE A C 1
ATOM 914 O O . ILE A 1 110 ? -17.672 5.762 12.188 1 95.12 110 ILE A O 1
ATOM 918 N N . SER A 1 111 ? -16.766 3.803 12.859 1 92.38 111 SER A N 1
ATOM 919 C CA . SER A 1 111 ? -18.031 3.352 13.43 1 92.38 111 SER A CA 1
ATOM 920 C C . SER A 1 111 ? -18.359 4.113 14.711 1 92.38 111 SER A C 1
ATOM 922 O O . SER A 1 111 ? -19.531 4.309 15.031 1 92.38 111 SER A O 1
ATOM 924 N N . GLN A 1 112 ? -17.281 4.43 15.422 1 89.75 112 GLN A N 1
ATOM 925 C CA . GLN A 1 112 ? -17.469 5.156 16.672 1 89.75 112 GLN A CA 1
ATOM 926 C C . GLN A 1 112 ? -17.766 6.633 16.422 1 89.75 112 GLN A C 1
ATOM 928 O O . GLN A 1 112 ? -18.406 7.297 17.234 1 89.75 112 GLN A O 1
ATOM 933 N N . GLY A 1 113 ? -17 7.195 15.438 1 73.56 113 GLY A N 1
ATOM 934 C CA . GLY A 1 113 ? -17.203 8.602 15.141 1 73.56 113 GLY A CA 1
ATOM 935 C C . GLY A 1 113 ? -18.484 8.875 14.383 1 73.56 113 GLY A C 1
ATOM 936 O O . GLY A 1 113 ? -18.766 10.016 14 1 73.56 113 GLY A O 1
ATOM 937 N N . LYS A 1 114 ? -19.203 7.785 13.945 1 56.94 114 LYS A N 1
ATOM 938 C CA . LYS A 1 114 ? -20.578 7.875 13.461 1 56.94 114 LYS A CA 1
ATOM 939 C C . LYS A 1 114 ? -21.578 7.828 14.617 1 56.94 114 LYS A C 1
ATOM 941 O O . LYS A 1 114 ? -21.297 7.234 15.664 1 56.94 114 LYS A O 1
ATOM 946 N N . MET B 1 1 ? -21.031 -8.656 5.906 1 61.22 1 MET B N 1
ATOM 947 C CA . MET B 1 1 ? -21.625 -7.328 5.973 1 61.22 1 MET B CA 1
ATOM 948 C C . MET B 1 1 ? -20.734 -6.293 5.289 1 61.22 1 MET B C 1
ATOM 950 O O . MET B 1 1 ? -19.531 -6.23 5.551 1 61.22 1 MET B O 1
ATOM 954 N N . LEU B 1 2 ? -21.281 -5.539 4.102 1 87.38 2 LEU B N 1
ATOM 955 C CA . LEU B 1 2 ? -20.625 -4.543 3.27 1 87.38 2 LEU B CA 1
ATOM 956 C C . LEU B 1 2 ? -20.328 -3.275 4.066 1 87.38 2 LEU B C 1
ATOM 958 O O . LEU B 1 2 ? -21.156 -2.838 4.867 1 87.38 2 LEU B O 1
ATOM 962 N N . ILE B 1 3 ? -19.125 -2.896 4.164 1 92.25 3 ILE B N 1
ATOM 963 C CA . ILE B 1 3 ? -18.703 -1.676 4.848 1 92.25 3 ILE B CA 1
ATOM 964 C C . ILE B 1 3 ? -18.938 -0.471 3.938 1 92.25 3 ILE B C 1
ATOM 966 O O . ILE B 1 3 ? -18.469 -0.442 2.801 1 92.25 3 ILE B O 1
ATOM 970 N N . GLU B 1 4 ? -19.828 0.432 4.5 1 94.12 4 GLU B N 1
ATOM 971 C CA . GLU B 1 4 ? -20.047 1.653 3.732 1 94.12 4 GLU B CA 1
ATOM 972 C C . GLU B 1 4 ? -19.172 2.795 4.246 1 94.12 4 GLU B C 1
ATOM 974 O O . GLU B 1 4 ? -19.141 3.068 5.449 1 94.12 4 GLU B O 1
ATOM 979 N N . TYR B 1 5 ? -18.453 3.424 3.365 1 95.19 5 TYR B N 1
ATOM 980 C CA . TYR B 1 5 ? -17.594 4.551 3.713 1 95.19 5 TYR B CA 1
ATOM 981 C C . TYR B 1 5 ? -17.391 5.461 2.51 1 95.19 5 TYR B C 1
ATOM 983 O O . TYR B 1 5 ? -17.047 4.996 1.418 1 95.19 5 TYR B O 1
ATOM 991 N N . ASP B 1 6 ? -17.562 6.789 2.756 1 94.31 6 ASP B N 1
ATOM 992 C CA . ASP B 1 6 ? -17.344 7.801 1.725 1 94.31 6 ASP B CA 1
ATOM 993 C C . ASP B 1 6 ? -18.094 7.438 0.44 1 94.31 6 ASP B C 1
ATOM 995 O O . ASP B 1 6 ? -17.531 7.508 -0.652 1 94.31 6 ASP B O 1
ATOM 999 N N . ASN B 1 7 ? -19.328 6.984 0.6 1 93.56 7 ASN B N 1
ATOM 1000 C CA . ASN B 1 7 ? -20.25 6.656 -0.473 1 93.56 7 ASN B CA 1
ATOM 1001 C C . ASN B 1 7 ? -19.766 5.469 -1.3 1 93.56 7 ASN B C 1
ATOM 1003 O O . ASN B 1 7 ? -20.062 5.379 -2.494 1 93.56 7 ASN B O 1
ATOM 1007 N N . LYS B 1 8 ? -18.891 4.641 -0.669 1 94.56 8 LYS B N 1
ATOM 1008 C CA . LYS B 1 8 ? -18.422 3.408 -1.296 1 94.56 8 LYS B CA 1
ATOM 1009 C C . LYS B 1 8 ? -18.656 2.203 -0.39 1 94.56 8 LYS B C 1
ATOM 1011 O O . LYS B 1 8 ? -18.812 2.354 0.824 1 94.56 8 LYS B O 1
ATOM 1016 N N . GLU B 1 9 ? -18.734 1.1 -1.086 1 95.06 9 GLU B N 1
ATOM 1017 C CA . GLU B 1 9 ? -18.922 -0.148 -0.353 1 95.06 9 GLU B CA 1
ATOM 1018 C C . GLU B 1 9 ? -17.672 -1.024 -0.42 1 95.06 9 GLU B C 1
ATOM 1020 O O . GLU B 1 9 ? -17.031 -1.122 -1.469 1 95.06 9 GLU B O 1
ATOM 1025 N N . PHE B 1 10 ? -17.406 -1.526 0.755 1 94.38 10 PHE B N 1
ATOM 1026 C CA . PHE B 1 10 ? -16.234 -2.398 0.855 1 94.38 10 PHE B CA 1
ATOM 1027 C C . PHE B 1 10 ? -16.625 -3.75 1.448 1 94.38 10 PHE B C 1
ATOM 1029 O O . PHE B 1 10 ? -17.422 -3.818 2.377 1 94.38 10 PHE B O 1
ATOM 1036 N N . PHE B 1 11 ? -15.977 -4.773 0.889 1 90.62 11 PHE B N 1
ATOM 1037 C CA . PHE B 1 11 ? -16.328 -6.117 1.335 1 90.62 11 PHE B CA 1
ATOM 1038 C C . PHE B 1 11 ? -15.531 -6.508 2.57 1 90.62 11 PHE B C 1
ATOM 1040 O O . PHE B 1 11 ? -15.984 -7.324 3.377 1 90.62 11 PHE B O 1
ATOM 1047 N N . THR B 1 12 ? -14.391 -5.988 2.701 1 93.12 12 THR B N 1
ATOM 1048 C CA . THR B 1 12 ? -13.523 -6.316 3.832 1 93.12 12 THR B CA 1
ATOM 1049 C C . THR B 1 12 ? -12.859 -5.062 4.383 1 93.12 12 THR B C 1
ATOM 1051 O O . THR B 1 12 ? -12.773 -4.043 3.695 1 93.12 12 THR B O 1
ATOM 1054 N N . SER B 1 13 ? -12.398 -5.141 5.566 1 94.44 13 SER B N 1
ATOM 1055 C CA . SER B 1 13 ? -11.648 -4.035 6.164 1 94.44 13 SER B CA 1
ATOM 1056 C C . SER B 1 13 ? -10.344 -3.793 5.426 1 94.44 13 SER B C 1
ATOM 1058 O O . SER B 1 13 ? -9.844 -2.666 5.391 1 94.44 13 SER B O 1
ATOM 1060 N N . LYS B 1 14 ? -9.828 -4.84 4.914 1 95.5 14 LYS B N 1
ATOM 1061 C CA . LYS B 1 14 ? -8.648 -4.691 4.07 1 95.5 14 LYS B CA 1
ATOM 1062 C C . LYS B 1 14 ? -8.93 -3.777 2.883 1 95.5 14 LYS B C 1
ATOM 1064 O O . LYS B 1 14 ? -8.133 -2.885 2.576 1 95.5 14 LYS B O 1
ATOM 1069 N N . ASP B 1 15 ? -10.047 -4.031 2.217 1 95.31 15 ASP B N 1
ATOM 1070 C CA . ASP B 1 15 ? -10.422 -3.193 1.082 1 95.31 15 ASP B CA 1
ATOM 1071 C C . ASP B 1 15 ? -10.594 -1.736 1.509 1 95.31 15 ASP B C 1
ATOM 1073 O O . ASP B 1 15 ? -10.195 -0.821 0.786 1 95.31 15 ASP B O 1
ATOM 1077 N N . LEU B 1 16 ? -11.227 -1.605 2.619 1 97.06 16 LEU B N 1
ATOM 1078 C CA . LEU B 1 16 ? -11.406 -0.271 3.182 1 97.06 16 LEU B CA 1
ATOM 1079 C C . LEU B 1 16 ? -10.062 0.391 3.453 1 97.06 16 LEU B C 1
ATOM 1081 O O . LEU B 1 16 ? -9.844 1.542 3.07 1 97.06 16 LEU B O 1
ATOM 1085 N N . ALA B 1 17 ? -9.164 -0.321 4.086 1 98.12 17 ALA B N 1
ATOM 1086 C CA . ALA B 1 17 ? -7.836 0.197 4.387 1 98.12 17 ALA B CA 1
ATOM 1087 C C . ALA B 1 17 ? -7.121 0.647 3.113 1 98.12 17 ALA B C 1
ATOM 1089 O O . ALA B 1 17 ? -6.566 1.747 3.062 1 98.12 17 ALA B O 1
ATOM 1090 N N . LEU B 1 18 ? -7.168 -0.176 2.115 1 97.12 18 LEU B N 1
ATOM 1091 C CA . LEU B 1 18 ? -6.465 0.113 0.87 1 97.12 18 LEU B CA 1
ATOM 1092 C C . LEU B 1 18 ? -7.09 1.31 0.159 1 97.12 18 LEU B C 1
ATOM 1094 O O . LEU B 1 18 ? -6.398 2.055 -0.538 1 97.12 18 LEU B O 1
ATOM 1098 N N . SER B 1 19 ? -8.367 1.512 0.337 1 96.38 19 SER B N 1
ATOM 1099 C CA . SER B 1 19 ? -9.023 2.686 -0.236 1 96.38 19 SER B CA 1
ATOM 1100 C C . SER B 1 19 ? -8.531 3.967 0.432 1 96.38 19 SER B C 1
ATOM 1102 O O . SER B 1 19 ? -8.5 5.027 -0.198 1 96.38 19 SER B O 1
ATOM 1104 N N . VAL B 1 20 ? -8.141 3.885 1.663 1 97.94 20 VAL B N 1
ATOM 1105 C CA . VAL B 1 20 ? -7.773 5.051 2.463 1 97.94 20 VAL B CA 1
ATOM 1106 C C . VAL B 1 20 ? -6.281 5.332 2.318 1 97.94 20 VAL B C 1
ATOM 1108 O O . VAL B 1 20 ? -5.867 6.488 2.229 1 97.94 20 VAL B O 1
ATOM 1111 N N . ILE B 1 21 ? -5.445 4.266 2.248 1 97.62 21 ILE B N 1
ATOM 1112 C CA . ILE B 1 21 ? -4.008 4.512 2.309 1 97.62 21 ILE B CA 1
ATOM 1113 C C . ILE B 1 21 ? -3.346 4.023 1.021 1 97.62 21 ILE B C 1
ATOM 1115 O O . ILE B 1 21 ? -2.127 4.125 0.866 1 97.62 21 ILE B O 1
ATOM 1119 N N . GLY B 1 22 ? -4.129 3.461 0.182 1 94.69 22 GLY B N 1
ATOM 1120 C CA . GLY B 1 22 ? -3.578 2.99 -1.08 1 94.69 22 GLY B CA 1
ATOM 1121 C C . GLY B 1 22 ? -3.156 4.117 -2.004 1 94.69 22 GLY B C 1
ATOM 1122 O O . GLY B 1 22 ? -3.537 5.273 -1.798 1 94.69 22 GLY B O 1
ATOM 1123 N N . GLY B 1 23 ? -2.377 3.752 -3.041 1 90.69 23 GLY B N 1
ATOM 1124 C CA . GLY B 1 23 ? -1.837 4.746 -3.955 1 90.69 23 GLY B CA 1
ATOM 1125 C C . GLY B 1 23 ? -0.344 4.961 -3.791 1 90.69 23 GLY B C 1
ATOM 1126 O O . GLY B 1 23 ? 0.25 4.496 -2.814 1 90.69 23 GLY B O 1
ATOM 1127 N N . LYS B 1 24 ? 0.198 5.781 -4.641 1 91.56 24 LYS B N 1
ATOM 1128 C CA . LYS B 1 24 ? 1.648 5.918 -4.738 1 91.56 24 LYS B CA 1
ATOM 1129 C C . LYS B 1 24 ? 2.188 6.848 -3.652 1 91.56 24 LYS B C 1
ATOM 1131 O O . LYS B 1 24 ? 3.318 6.68 -3.193 1 91.56 24 LYS B O 1
ATOM 1136 N N . TRP B 1 25 ? 1.339 7.707 -3.133 1 95.69 25 TRP B N 1
ATOM 1137 C CA . TRP B 1 25 ? 1.939 8.836 -2.424 1 95.69 25 TRP B CA 1
ATOM 1138 C C . TRP B 1 25 ? 1.542 8.82 -0.951 1 95.69 25 TRP B C 1
ATOM 1140 O O . TRP B 1 25 ? 2.199 9.453 -0.12 1 95.69 25 TRP B O 1
ATOM 1150 N N . LYS B 1 26 ? 0.5 8.109 -0.585 1 97.44 26 LYS B N 1
ATOM 1151 C CA . LYS B 1 26 ? -0.025 8.219 0.772 1 97.44 26 LYS B CA 1
ATOM 1152 C C . LYS B 1 26 ? 0.937 7.605 1.784 1 97.44 26 LYS B C 1
ATOM 1154 O O . LYS B 1 26 ? 1.213 8.203 2.828 1 97.44 26 LYS B O 1
ATOM 1159 N N . ILE B 1 27 ? 1.447 6.488 1.439 1 98.19 27 ILE B N 1
ATOM 1160 C CA . ILE B 1 27 ? 2.365 5.824 2.359 1 98.19 27 ILE B CA 1
ATOM 1161 C C . ILE B 1 27 ? 3.645 6.648 2.496 1 98.19 27 ILE B C 1
ATOM 1163 O O . ILE B 1 27 ? 4.117 6.891 3.607 1 98.19 27 ILE B O 1
ATOM 1167 N N . PRO B 1 28 ? 4.211 7.148 1.412 1 97.25 28 PRO B N 1
ATOM 1168 C CA . PRO B 1 28 ? 5.391 8.008 1.562 1 97.25 28 PRO B CA 1
ATOM 1169 C C . PRO B 1 28 ? 5.117 9.242 2.412 1 97.25 28 PRO B C 1
ATOM 1171 O O . PRO B 1 28 ? 5.953 9.633 3.23 1 97.25 28 PRO B O 1
ATOM 1174 N N . ILE B 1 29 ? 3.99 9.828 2.215 1 98.19 29 ILE B N 1
ATOM 1175 C CA . ILE B 1 29 ? 3.625 11.008 2.99 1 98.19 29 ILE B CA 1
ATOM 1176 C C . ILE B 1 29 ? 3.557 10.656 4.473 1 98.19 29 ILE B C 1
ATOM 1178 O O . ILE B 1 29 ? 4.137 11.344 5.312 1 98.19 29 ILE B O 1
ATOM 1182 N N . ILE B 1 30 ? 2.889 9.578 4.785 1 98.62 30 ILE B N 1
ATOM 1183 C CA . ILE B 1 30 ? 2.701 9.148 6.168 1 98.62 30 ILE B CA 1
ATOM 1184 C C . ILE B 1 30 ? 4.051 8.797 6.785 1 98.62 30 ILE B C 1
ATOM 1186 O O . ILE B 1 30 ? 4.312 9.125 7.945 1 98.62 30 ILE B O 1
ATOM 1190 N N . PHE B 1 31 ? 4.918 8.172 6.047 1 98.44 31 PHE B N 1
ATOM 1191 C CA . PHE B 1 31 ? 6.258 7.832 6.508 1 98.44 31 PHE B CA 1
ATOM 1192 C C . PHE B 1 31 ? 6.996 9.078 6.984 1 98.44 31 PHE B C 1
ATOM 1194 O O . PHE B 1 31 ? 7.559 9.086 8.086 1 98.44 31 PHE B O 1
ATOM 1201 N N . HIS B 1 32 ? 7.016 10.094 6.191 1 98.25 32 HIS B N 1
ATOM 1202 C CA . HIS B 1 32 ? 7.773 11.289 6.523 1 98.25 32 HIS B CA 1
ATOM 1203 C C . HIS B 1 32 ? 7.156 12.023 7.715 1 98.25 32 HIS B C 1
ATOM 1205 O O . HIS B 1 32 ? 7.875 12.625 8.516 1 98.25 32 HIS B O 1
ATOM 1211 N N . LEU B 1 33 ? 5.832 11.906 7.871 1 98.62 33 LEU B N 1
ATOM 1212 C CA . LEU B 1 33 ? 5.188 12.523 9.023 1 98.62 33 LEU B CA 1
ATOM 1213 C C . LEU B 1 33 ? 5.484 11.734 10.297 1 98.62 33 LEU B C 1
ATOM 1215 O O . LEU B 1 33 ? 5.555 12.312 11.391 1 98.62 33 LEU B O 1
ATOM 1219 N N . LEU B 1 34 ? 5.586 10.422 10.117 1 98.31 34 LEU B N 1
ATOM 1220 C CA . LEU B 1 34 ? 5.98 9.617 11.266 1 98.31 34 LEU B CA 1
ATOM 1221 C C . LEU B 1 34 ? 7.387 9.984 11.727 1 98.31 34 LEU B C 1
ATOM 1223 O O . LEU B 1 34 ? 7.672 9.984 12.922 1 98.31 34 LEU B O 1
ATOM 1227 N N . GLU B 1 35 ? 8.234 10.32 10.852 1 96.69 35 GLU B N 1
ATOM 1228 C CA . GLU B 1 35 ? 9.633 10.625 11.141 1 96.69 35 GLU B CA 1
ATOM 1229 C C . GLU B 1 35 ? 9.789 12.031 11.703 1 96.69 35 GLU B C 1
ATOM 1231 O O . GLU B 1 35 ? 10.641 12.273 12.562 1 96.69 35 GLU B O 1
ATOM 1236 N N . SER B 1 36 ? 9.031 13.047 11.258 1 95.31 36 SER B N 1
ATOM 1237 C CA . SER B 1 36 ? 9.25 14.453 11.602 1 95.31 36 SER B CA 1
ATOM 1238 C C . SER B 1 36 ? 8.125 14.992 12.469 1 95.31 36 SER B C 1
ATOM 1240 O O . SER B 1 36 ? 8.234 16.078 13.039 1 95.31 36 SER B O 1
ATOM 1242 N N . ASP B 1 37 ? 6.969 14.312 12.586 1 94.62 37 ASP B N 1
ATOM 1243 C CA . ASP B 1 37 ? 5.781 14.656 13.359 1 94.62 37 ASP B CA 1
ATOM 1244 C C . ASP B 1 37 ? 4.973 15.75 12.664 1 94.62 37 ASP B C 1
ATOM 1246 O O . ASP B 1 37 ? 3.746 15.672 12.586 1 94.62 37 ASP B O 1
ATOM 1250 N N . ILE B 1 38 ? 5.789 16.828 12.211 1 97.56 38 ILE B N 1
ATOM 1251 C CA . ILE B 1 38 ? 5.148 17.969 11.547 1 97.56 38 ILE B CA 1
ATOM 1252 C C . ILE B 1 38 ? 5.883 18.281 10.25 1 97.56 38 ILE B C 1
ATOM 1254 O O . ILE B 1 38 ? 7.117 18.281 10.211 1 97.56 38 ILE B O 1
ATOM 1258 N N . LEU B 1 39 ? 5.051 18.641 9.203 1 98.38 39 LEU B N 1
ATOM 1259 C CA . LEU B 1 39 ? 5.648 19.062 7.941 1 98.38 39 LEU B CA 1
ATOM 1260 C C . LEU B 1 39 ? 4.797 20.141 7.273 1 98.38 39 LEU B C 1
ATOM 1262 O O . LEU B 1 39 ? 3.57 20.125 7.379 1 98.38 39 LEU B O 1
ATOM 1266 N N . ARG B 1 40 ? 5.492 21.031 6.633 1 97.81 40 ARG B N 1
ATOM 1267 C CA . ARG B 1 40 ? 4.824 22 5.758 1 97.81 40 ARG B CA 1
ATOM 1268 C C . ARG B 1 40 ? 4.855 21.531 4.309 1 97.81 40 ARG B C 1
ATOM 1270 O O . ARG B 1 40 ? 5.586 20.609 3.963 1 97.81 40 ARG B O 1
ATOM 1277 N N . LEU B 1 41 ? 4.008 22.219 3.471 1 97.75 41 LEU B N 1
ATOM 1278 C CA . LEU B 1 41 ? 3.893 21.844 2.068 1 97.75 41 LEU B CA 1
ATOM 1279 C C . LEU B 1 41 ? 5.258 21.828 1.394 1 97.75 41 LEU B C 1
ATOM 1281 O O . LEU B 1 41 ? 5.613 20.859 0.712 1 97.75 41 LEU B O 1
ATOM 1285 N N . SER B 1 42 ? 6.039 22.812 1.641 1 96.94 42 SER B N 1
ATOM 1286 C CA . SER B 1 42 ? 7.348 22.969 1.011 1 96.94 42 SER B CA 1
ATOM 1287 C C . SER B 1 42 ? 8.297 21.859 1.444 1 96.94 42 SER B C 1
ATOM 1289 O O . SER B 1 42 ? 9.172 21.438 0.675 1 96.94 42 SER B O 1
ATOM 1291 N N . GLU B 1 43 ? 8.164 21.391 2.633 1 97.75 43 GLU B N 1
ATOM 1292 C CA . GLU B 1 43 ? 9.008 20.312 3.141 1 97.75 43 GLU B CA 1
ATOM 1293 C C . GLU B 1 43 ? 8.664 18.984 2.486 1 97.75 43 GLU B C 1
ATOM 1295 O O . GLU B 1 43 ? 9.547 18.188 2.176 1 97.75 43 GLU B O 1
ATOM 1300 N N . PHE B 1 44 ? 7.344 18.703 2.279 1 97.88 44 PHE B N 1
ATOM 1301 C CA . PHE B 1 44 ? 6.945 17.531 1.521 1 97.88 44 PHE B CA 1
ATOM 1302 C C . PHE B 1 44 ? 7.57 17.547 0.13 1 97.88 44 PHE B C 1
ATOM 1304 O O . PHE B 1 44 ? 8.07 16.516 -0.341 1 97.88 44 PHE B O 1
ATOM 1311 N N . GLU B 1 45 ? 7.508 18.703 -0.5 1 97.31 45 GLU B N 1
ATOM 1312 C CA . GLU B 1 45 ? 8.016 18.828 -1.862 1 97.31 45 GLU B CA 1
ATOM 1313 C C . GLU B 1 45 ? 9.508 18.484 -1.929 1 97.31 45 GLU B C 1
ATOM 1315 O O . GLU B 1 45 ? 9.969 17.875 -2.896 1 97.31 45 GLU B O 1
ATOM 1320 N N . LYS B 1 46 ? 10.25 18.859 -0.874 1 96.44 46 LYS B N 1
ATOM 1321 C CA . LYS B 1 46 ? 11.68 18.547 -0.81 1 96.44 46 LYS B CA 1
ATOM 1322 C C . LYS B 1 46 ? 11.914 17.062 -0.601 1 96.44 46 LYS B C 1
ATOM 1324 O O . LYS B 1 46 ? 12.836 16.484 -1.185 1 96.44 46 LYS B O 1
ATOM 1329 N N . LYS B 1 47 ? 11.117 16.438 0.203 1 95.62 47 LYS B N 1
ATOM 1330 C CA . LYS B 1 47 ? 11.297 15.039 0.585 1 95.62 47 LYS B CA 1
ATOM 1331 C C . LYS B 1 47 ? 10.758 14.102 -0.49 1 95.62 47 LYS B C 1
ATOM 1333 O O . LYS B 1 47 ? 11.125 12.93 -0.536 1 95.62 47 LYS B O 1
ATOM 1338 N N . LEU B 1 48 ? 9.844 14.609 -1.34 1 95.25 48 LEU B N 1
ATOM 1339 C CA . LEU B 1 48 ? 9.234 13.852 -2.428 1 95.25 48 LEU B CA 1
ATOM 1340 C C . LEU B 1 48 ? 9.406 14.578 -3.758 1 95.25 48 LEU B C 1
ATOM 1342 O O . LEU B 1 48 ? 8.43 15.023 -4.359 1 95.25 48 LEU B O 1
ATOM 1346 N N . PRO B 1 49 ? 10.547 14.586 -4.281 1 93.19 49 PRO B N 1
ATOM 1347 C CA . PRO B 1 49 ? 10.844 15.422 -5.445 1 93.19 49 PRO B CA 1
ATOM 1348 C C . PRO B 1 49 ? 10.133 14.953 -6.711 1 93.19 49 PRO B C 1
ATOM 1350 O O . PRO B 1 49 ? 10 15.719 -7.672 1 93.19 49 PRO B O 1
ATOM 1353 N N . ASP B 1 50 ? 9.625 13.766 -6.734 1 92.81 50 ASP B N 1
ATOM 1354 C CA . ASP B 1 50 ? 9.023 13.211 -7.941 1 92.81 50 ASP B CA 1
ATOM 1355 C C . ASP B 1 50 ? 7.527 13.523 -8.008 1 92.81 50 ASP B C 1
ATOM 1357 O O . ASP B 1 50 ? 6.867 13.211 -9 1 92.81 50 AS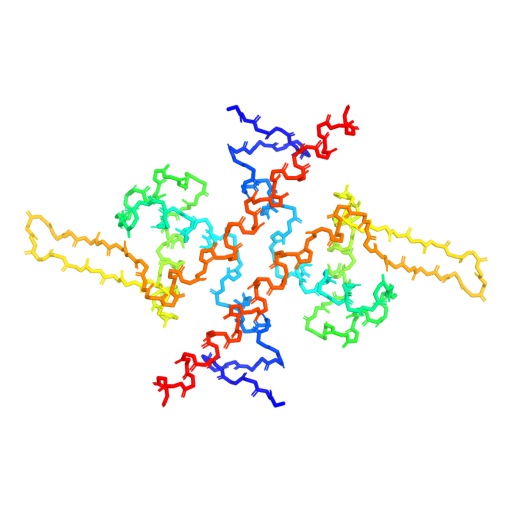P B O 1
ATOM 1361 N N . ILE B 1 51 ? 6.938 14.125 -6.973 1 95.19 51 ILE B N 1
ATOM 1362 C CA . ILE B 1 51 ? 5.512 14.422 -6.961 1 95.19 51 ILE B CA 1
ATOM 1363 C C . ILE B 1 51 ? 5.285 15.883 -7.328 1 95.19 51 ILE B C 1
ATOM 1365 O O . ILE B 1 51 ? 6.016 16.766 -6.871 1 95.19 51 ILE B O 1
ATOM 1369 N N . ASN B 1 52 ? 4.426 16.172 -8.18 1 96.94 52 ASN B N 1
ATOM 1370 C CA . ASN B 1 52 ? 4.105 17.578 -8.422 1 96.94 52 ASN B CA 1
ATOM 1371 C C . ASN B 1 52 ? 3.219 18.141 -7.316 1 96.94 52 ASN B C 1
ATOM 1373 O O . ASN B 1 52 ? 2.547 17.391 -6.605 1 96.94 52 ASN B O 1
ATOM 1377 N N . GLN B 1 53 ? 3.184 19.422 -7.285 1 97.5 53 GLN B N 1
ATOM 1378 C CA . GLN B 1 53 ? 2.537 20.094 -6.164 1 97.5 53 GLN B CA 1
ATOM 1379 C C . GLN B 1 53 ? 1.031 19.844 -6.168 1 97.5 53 GLN B C 1
ATOM 1381 O O . GLN B 1 53 ? 0.425 19.656 -5.113 1 97.5 53 GLN B O 1
ATOM 1386 N N . ARG B 1 54 ? 0.414 19.875 -7.266 1 98.12 54 ARG B N 1
ATOM 1387 C CA . ARG B 1 54 ? -1.026 19.672 -7.367 1 98.12 54 ARG B CA 1
ATOM 1388 C C . ARG B 1 54 ? -1.415 18.297 -6.816 1 98.12 54 ARG B C 1
ATOM 1390 O O . ARG B 1 54 ? -2.389 18.172 -6.07 1 98.12 54 ARG B O 1
ATOM 1397 N N . MET B 1 55 ? -0.657 17.266 -7.203 1 98.12 55 MET B N 1
ATOM 1398 C CA . MET B 1 55 ? -0.91 15.914 -6.723 1 98.12 55 MET B CA 1
ATOM 1399 C C . MET B 1 55 ? -0.672 15.82 -5.219 1 98.12 55 MET B C 1
ATOM 1401 O O . MET B 1 55 ? -1.444 15.18 -4.504 1 98.12 55 MET B O 1
ATOM 1405 N N . LEU B 1 56 ? 0.384 16.453 -4.805 1 98.38 56 LEU B N 1
ATOM 1406 C CA . LEU B 1 56 ? 0.68 16.453 -3.375 1 98.38 56 LEU B CA 1
ATOM 1407 C C . LEU B 1 56 ? -0.484 17.047 -2.582 1 98.38 56 LEU B C 1
ATOM 1409 O O . LEU B 1 56 ? -0.936 16.438 -1.604 1 98.38 56 LEU B O 1
ATOM 1413 N N . ILE B 1 57 ? -1.01 18.141 -2.98 1 98.5 57 ILE B N 1
ATOM 1414 C CA . ILE B 1 57 ? -2.115 18.812 -2.297 1 98.5 57 ILE B CA 1
ATOM 1415 C C . ILE B 1 57 ? -3.348 17.906 -2.312 1 98.5 57 ILE B C 1
ATOM 1417 O O . ILE B 1 57 ? -4.047 17.781 -1.306 1 98.5 57 ILE B O 1
ATOM 1421 N N . ARG B 1 58 ? -3.586 17.328 -3.393 1 98.5 58 ARG B N 1
ATOM 1422 C CA . ARG B 1 58 ? -4.711 16.406 -3.506 1 98.5 58 ARG B CA 1
ATOM 1423 C C . ARG B 1 58 ? -4.586 15.258 -2.5 1 98.5 58 ARG B C 1
ATOM 1425 O O . ARG B 1 58 ? -5.559 14.906 -1.832 1 98.5 58 ARG B O 1
ATOM 1432 N N . GLN B 1 59 ? -3.357 14.625 -2.424 1 98.38 59 GLN B N 1
ATOM 1433 C CA . GLN B 1 59 ? -3.125 13.531 -1.488 1 98.38 59 GLN B CA 1
ATOM 1434 C C . GLN B 1 59 ? -3.307 13.992 -0.045 1 98.38 59 GLN B C 1
ATOM 1436 O O . GLN B 1 59 ? -3.879 13.273 0.775 1 98.38 59 GLN B O 1
ATOM 1441 N N . LEU B 1 60 ? -2.85 15.188 0.267 1 98.69 60 LEU B N 1
ATOM 1442 C CA . LEU B 1 60 ? -2.992 15.742 1.608 1 98.69 60 LEU B CA 1
ATOM 1443 C C . LEU B 1 60 ? -4.461 15.984 1.944 1 98.69 60 LEU B C 1
ATOM 1445 O O . LEU B 1 60 ? -4.902 15.688 3.057 1 98.69 60 LEU B O 1
ATOM 1449 N N . ARG B 1 61 ? -5.172 16.469 1.004 1 98.56 61 ARG B N 1
ATOM 1450 C CA . ARG B 1 61 ? -6.594 16.703 1.204 1 98.56 61 ARG B CA 1
ATOM 1451 C C . ARG B 1 61 ? -7.34 15.406 1.458 1 98.56 61 ARG B C 1
ATOM 1453 O O . ARG B 1 61 ? -8.219 15.344 2.32 1 98.56 61 ARG B O 1
ATOM 1460 N N . GLU B 1 62 ? -7.047 14.391 0.71 1 98.56 62 GLU B N 1
ATOM 1461 C CA . GLU B 1 62 ? -7.691 13.094 0.897 1 98.56 62 GLU B CA 1
ATOM 1462 C C . GLU B 1 62 ? -7.375 12.516 2.273 1 98.56 62 GLU B C 1
ATOM 1464 O O . GLU B 1 62 ? -8.266 11.992 2.951 1 98.56 62 GLU B O 1
ATOM 1469 N N . LEU B 1 63 ? -6.121 12.602 2.656 1 98.75 63 LEU B N 1
ATOM 1470 C CA . LEU B 1 63 ? -5.715 12.102 3.963 1 98.75 63 LEU B CA 1
ATOM 1471 C C . LEU B 1 63 ? -6.395 12.883 5.082 1 98.75 63 LEU B C 1
ATOM 1473 O O . LEU B 1 63 ? -6.734 12.312 6.121 1 98.75 63 LEU B O 1
ATOM 1477 N N . GLU B 1 64 ? -6.543 14.18 4.867 1 98.75 64 GLU B N 1
ATOM 1478 C CA . GLU B 1 64 ? -7.258 15 5.84 1 98.75 64 GLU B CA 1
ATOM 1479 C C . GLU B 1 64 ? -8.727 14.602 5.922 1 98.75 64 GLU B C 1
ATOM 1481 O O . GLU B 1 64 ? -9.281 14.461 7.016 1 98.75 64 GLU B O 1
ATOM 1486 N N . LYS B 1 65 ? -9.336 14.445 4.773 1 98.19 65 LYS B N 1
ATOM 1487 C CA . LYS B 1 65 ? -10.742 14.055 4.715 1 98.19 65 LYS B CA 1
ATOM 1488 C C . LYS B 1 65 ? -10.977 12.742 5.465 1 98.19 65 LYS B C 1
ATOM 1490 O O . LYS B 1 65 ? -11.984 12.594 6.156 1 98.19 65 LYS B O 1
ATOM 1495 N N . ASP B 1 66 ? -10.023 11.828 5.336 1 98.19 66 ASP B N 1
ATOM 1496 C CA . ASP B 1 66 ? -10.156 10.516 5.965 1 98.19 66 ASP B CA 1
ATOM 1497 C C . ASP B 1 66 ? -9.648 10.547 7.406 1 98.19 66 ASP B C 1
ATOM 1499 O O . ASP B 1 66 ? -9.5 9.5 8.039 1 98.19 66 ASP B O 1
ATOM 1503 N N . GLN B 1 67 ? -9.25 11.742 7.871 1 98.06 67 GLN B N 1
ATOM 1504 C CA . GLN B 1 67 ? -8.875 11.992 9.258 1 98.06 67 GLN B CA 1
ATOM 1505 C C . GLN B 1 67 ? -7.551 11.312 9.602 1 98.06 67 GLN B C 1
ATOM 1507 O O . GLN B 1 67 ? -7.312 10.953 10.758 1 98.06 67 GLN B O 1
ATOM 1512 N N . ILE B 1 68 ? -6.766 11.125 8.617 1 98.75 68 ILE B N 1
ATOM 1513 C CA . ILE B 1 68 ? -5.453 10.539 8.836 1 98.75 68 ILE B CA 1
ATOM 1514 C C . ILE B 1 68 ? -4.469 11.617 9.273 1 98.75 68 ILE B C 1
ATOM 1516 O O . ILE B 1 68 ? -3.584 11.359 10.102 1 98.75 68 ILE B O 1
ATOM 1520 N N . ILE B 1 69 ? -4.617 12.781 8.688 1 98.81 69 ILE B N 1
ATOM 1521 C CA . ILE B 1 69 ? -3.783 13.906 9.086 1 98.81 69 ILE B CA 1
ATOM 1522 C C . ILE B 1 69 ? -4.668 15.086 9.484 1 98.81 69 ILE B C 1
ATOM 1524 O O . ILE B 1 69 ? -5.863 15.102 9.188 1 98.81 69 ILE B O 1
ATOM 1528 N N . GLU B 1 70 ? -4.098 15.984 10.18 1 98.62 70 GLU B N 1
ATOM 1529 C CA . GLU B 1 70 ? -4.703 17.266 10.516 1 98.62 70 GLU B CA 1
ATOM 1530 C C . GLU B 1 70 ? -3.924 18.422 9.898 1 98.62 70 GLU B C 1
ATOM 1532 O O . GLU B 1 70 ? -2.691 18.422 9.883 1 98.62 70 GLU B O 1
ATOM 1537 N N . ARG B 1 71 ? -4.621 19.297 9.281 1 98.19 71 ARG B N 1
ATOM 1538 C CA . ARG B 1 71 ? -4.086 20.547 8.742 1 98.19 71 ARG B CA 1
ATOM 1539 C C . ARG B 1 71 ? -4.223 21.672 9.75 1 98.19 71 ARG B C 1
ATOM 1541 O O . ARG B 1 71 ? -5.34 22.062 10.109 1 98.19 71 ARG B O 1
ATOM 1548 N N . VAL B 1 72 ? -3.143 22.203 10.234 1 97.88 72 VAL B N 1
ATOM 1549 C CA . VAL B 1 72 ? -3.143 23.266 11.242 1 97.88 72 VAL B CA 1
ATOM 1550 C C . VAL B 1 72 ? -2.707 24.578 10.602 1 97.88 72 VAL B C 1
ATOM 1552 O O . VAL B 1 72 ? -1.615 24.672 10.031 1 97.88 72 VAL B O 1
ATOM 1555 N N . VAL B 1 73 ? -3.475 25.531 10.773 1 96.88 73 VAL B N 1
ATOM 1556 C CA . VAL B 1 73 ? -3.193 26.828 10.188 1 96.88 73 VAL B CA 1
ATOM 1557 C C . VAL B 1 73 ? -2.799 27.812 11.289 1 96.88 73 VAL B C 1
ATOM 1559 O O . VAL B 1 73 ? -3.488 27.938 12.305 1 96.88 73 VAL B O 1
ATOM 1562 N N . TYR B 1 74 ? -1.711 28.484 11.172 1 96 74 TYR B N 1
ATOM 1563 C CA . TYR B 1 74 ? -1.246 29.531 12.086 1 96 74 TYR B CA 1
ATOM 1564 C C . TYR B 1 74 ? -1.465 30.906 11.492 1 96 74 TYR B C 1
ATOM 1566 O O . TYR B 1 74 ? -0.93 31.234 10.43 1 96 74 TYR B O 1
ATOM 1574 N N . PRO B 1 75 ? -2.207 31.641 12.117 1 93.75 75 PRO B N 1
ATOM 1575 C CA . PRO B 1 75 ? -2.549 32.969 11.609 1 93.75 75 PRO B CA 1
ATOM 1576 C C . PRO B 1 75 ? -1.402 33.969 11.758 1 93.75 75 PRO B C 1
ATOM 1578 O O . PRO B 1 75 ? -1.537 34.969 12.461 1 93.75 75 PRO B O 1
ATOM 1581 N N . VAL B 1 76 ? -0.347 33.781 11.328 1 94 76 VAL B N 1
ATOM 1582 C CA . VAL B 1 76 ? 0.801 34.688 11.266 1 94 76 VAL B CA 1
ATOM 1583 C C . VAL B 1 76 ? 0.882 35.312 9.883 1 94 76 VAL B C 1
ATOM 1585 O O . VAL B 1 76 ? 0.083 35 9 1 94 76 VAL B O 1
ATOM 1588 N N . VAL B 1 77 ? 1.662 36.469 9.734 1 93.25 77 VAL B N 1
ATOM 1589 C CA . VAL B 1 77 ? 1.853 37.125 8.438 1 93.25 77 VAL B CA 1
ATOM 1590 C C . VAL B 1 77 ? 3.256 36.812 7.914 1 93.25 77 VAL B C 1
ATOM 1592 O O . VAL B 1 77 ? 4.25 37.188 8.539 1 93.25 77 VAL B O 1
ATOM 1595 N N . PRO B 1 78 ? 3.264 35.938 6.781 1 92.75 78 PRO B N 1
ATOM 1596 C CA . PRO B 1 78 ? 2.238 35.25 6.004 1 92.75 78 PRO B CA 1
ATOM 1597 C C . PRO B 1 78 ? 1.726 33.969 6.695 1 92.75 78 PRO B C 1
ATOM 1599 O O . PRO B 1 78 ? 2.449 33.375 7.484 1 92.75 78 PRO B O 1
ATOM 1602 N N . PRO B 1 79 ? 0.554 33.594 6.332 1 95.12 79 PRO B N 1
ATOM 1603 C CA . PRO B 1 79 ? -0.017 32.406 7.008 1 95.12 79 PRO B CA 1
ATOM 1604 C C . PRO B 1 79 ? 0.847 31.172 6.852 1 95.12 79 PRO B C 1
ATOM 1606 O O . PRO B 1 79 ? 1.443 30.953 5.793 1 95.12 79 PRO B O 1
ATOM 1609 N N . LYS B 1 80 ? 0.903 30.422 7.949 1 95.31 80 LYS B N 1
ATOM 1610 C CA . LYS B 1 80 ? 1.65 29.172 7.949 1 95.31 80 LYS B CA 1
ATOM 1611 C C . LYS B 1 80 ? 0.717 27.969 8.109 1 95.31 80 LYS B C 1
ATOM 1613 O O . LYS B 1 80 ? -0.223 28.016 8.906 1 95.31 80 LYS B O 1
ATOM 1618 N N . VAL B 1 81 ? 0.99 26.984 7.273 1 97.5 81 VAL B N 1
ATOM 1619 C CA . VAL B 1 81 ? 0.197 25.766 7.355 1 97.5 81 VAL B CA 1
ATOM 1620 C C . VAL B 1 81 ? 1.107 24.578 7.652 1 97.5 81 VAL B C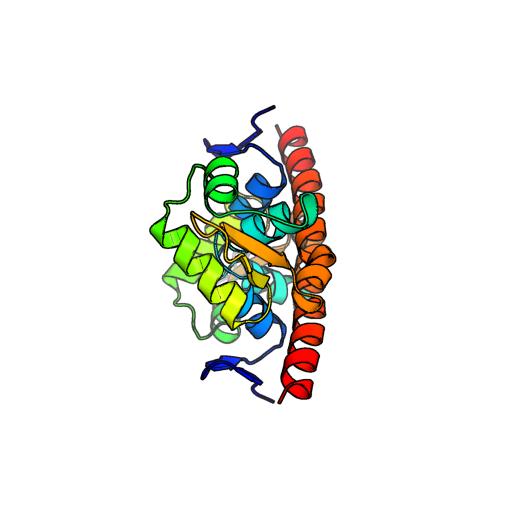 1
ATOM 1622 O O . VAL B 1 81 ? 2.166 24.422 7.035 1 97.5 81 VAL B O 1
ATOM 1625 N N . GLU B 1 82 ? 0.639 23.766 8.648 1 98.5 82 GLU B N 1
ATOM 1626 C CA . GLU B 1 82 ? 1.381 22.562 9.016 1 98.5 82 GLU B CA 1
ATOM 1627 C C . GLU B 1 82 ? 0.485 21.328 8.984 1 98.5 82 GLU B C 1
ATOM 1629 O O . GLU B 1 82 ? -0.729 21.422 9.172 1 98.5 82 GLU B O 1
ATOM 1634 N N . TYR B 1 83 ? 1.1 20.234 8.727 1 98.75 83 TYR B N 1
ATOM 1635 C CA . TYR B 1 83 ? 0.399 18.953 8.711 1 98.75 83 TYR B CA 1
ATOM 1636 C C . TYR B 1 83 ? 0.98 18 9.758 1 98.75 83 TYR B C 1
ATOM 1638 O O . TYR B 1 83 ? 2.199 17.938 9.938 1 98.75 83 TYR B O 1
ATOM 1646 N N . LYS B 1 84 ? 0.166 17.281 10.43 1 98.75 84 LYS B N 1
ATOM 1647 C CA . LYS B 1 84 ? 0.589 16.25 11.391 1 98.75 84 LYS B CA 1
ATOM 1648 C C . LYS B 1 84 ? -0.365 15.062 11.375 1 98.75 84 LYS B C 1
ATOM 1650 O O . LYS B 1 84 ? -1.508 15.18 10.93 1 98.75 84 LYS B O 1
ATOM 1655 N N . LEU B 1 85 ? 0.059 13.969 11.836 1 98.81 85 LEU B N 1
ATOM 1656 C CA . LEU B 1 85 ? -0.787 12.781 11.922 1 98.81 85 LEU B CA 1
ATOM 1657 C C . LEU B 1 85 ? -1.764 12.891 13.086 1 98.81 85 LEU B C 1
ATOM 1659 O O . LEU B 1 85 ? -1.407 13.391 14.156 1 98.81 85 LEU B O 1
ATOM 1663 N N . THR B 1 86 ? -2.961 12.477 12.844 1 98.56 86 THR B N 1
ATOM 1664 C CA . THR B 1 86 ? -3.889 12.25 13.945 1 98.56 86 THR B CA 1
ATOM 1665 C C . THR B 1 86 ? -3.545 10.953 14.688 1 98.56 86 THR B C 1
ATOM 1667 O O . THR B 1 86 ? -2.58 10.273 14.336 1 98.56 86 THR B O 1
ATOM 1670 N N . ASP B 1 87 ? -4.352 10.609 15.711 1 97.88 87 ASP B N 1
ATOM 1671 C CA . ASP B 1 87 ? -4.102 9.375 16.453 1 97.88 87 ASP B CA 1
ATOM 1672 C C . ASP B 1 87 ? -4.277 8.156 15.547 1 97.88 87 ASP B C 1
ATOM 1674 O O . ASP B 1 87 ? -3.449 7.242 15.562 1 97.88 87 ASP B O 1
ATOM 1678 N N . ILE B 1 88 ? -5.344 8.133 14.75 1 98.25 88 ILE B N 1
ATOM 1679 C CA . ILE B 1 88 ? -5.578 7.016 13.852 1 98.25 88 ILE B CA 1
ATOM 1680 C C . ILE B 1 88 ? -4.5 6.992 12.766 1 98.25 88 ILE B C 1
ATOM 1682 O O . ILE B 1 88 ? -4.09 5.922 12.312 1 98.25 88 ILE B O 1
ATOM 1686 N N . GLY B 1 89 ? -4.027 8.211 12.32 1 98.62 89 GLY B N 1
ATOM 1687 C CA . GLY B 1 89 ? -2.898 8.305 11.406 1 98.62 89 GLY B CA 1
ATOM 1688 C C . GLY B 1 89 ? -1.618 7.727 11.977 1 98.62 89 GLY B C 1
ATOM 1689 O O . GLY B 1 89 ? -0.888 7.012 11.289 1 98.62 89 GLY B O 1
ATOM 1690 N N . LYS B 1 90 ? -1.35 8.008 13.219 1 98.62 90 LYS B N 1
ATOM 1691 C CA . LYS B 1 90 ? -0.151 7.516 13.891 1 98.62 90 LYS B CA 1
ATOM 1692 C C . LYS B 1 90 ? -0.168 5.992 13.992 1 98.62 90 LYS B C 1
ATOM 1694 O O . LYS B 1 90 ? 0.882 5.348 13.938 1 98.62 90 LYS B O 1
ATOM 1699 N N . SER B 1 91 ? -1.351 5.422 14.102 1 98.5 91 SER B N 1
ATOM 1700 C CA . SER B 1 91 ? -1.474 3.977 14.242 1 98.5 91 SER B CA 1
ATOM 1701 C C . SER B 1 91 ? -1.07 3.26 12.953 1 98.5 91 SER B C 1
ATOM 1703 O O . SER B 1 91 ? -0.873 2.043 12.953 1 98.5 91 SER B O 1
ATOM 1705 N N . LEU B 1 92 ? -0.876 4.016 11.891 1 98.69 92 LEU B N 1
ATOM 1706 C CA . LEU B 1 92 ? -0.401 3.449 10.633 1 98.69 92 LEU B CA 1
ATOM 1707 C C . LEU B 1 92 ? 1.084 3.113 10.719 1 98.69 92 LEU B C 1
ATOM 1709 O O . LEU B 1 92 ? 1.64 2.514 9.789 1 98.69 92 LEU B O 1
ATOM 1713 N N . ASP B 1 93 ? 1.768 3.473 11.812 1 98.56 93 ASP B N 1
ATOM 1714 C CA . ASP B 1 93 ? 3.188 3.17 11.969 1 98.56 93 ASP B CA 1
ATOM 1715 C C . ASP B 1 93 ? 3.457 1.682 11.758 1 98.56 93 ASP B C 1
ATOM 1717 O O . ASP B 1 93 ? 4.453 1.311 11.133 1 98.56 93 ASP B O 1
ATOM 1721 N N . THR B 1 94 ? 2.506 0.844 12.172 1 98.44 94 THR B N 1
ATOM 1722 C CA . THR B 1 94 ? 2.678 -0.598 12.039 1 98.44 94 THR B CA 1
ATOM 1723 C C . THR B 1 94 ? 2.717 -1.002 10.57 1 98.44 94 THR B C 1
ATOM 1725 O O . THR B 1 94 ? 3.514 -1.855 10.172 1 98.44 94 THR B O 1
ATOM 1728 N N . VAL B 1 95 ? 1.88 -0.428 9.758 1 98.69 95 VAL B N 1
ATOM 1729 C CA . VAL B 1 95 ? 1.827 -0.727 8.336 1 98.69 95 VAL B CA 1
ATOM 1730 C C . VAL B 1 95 ? 3.08 -0.192 7.645 1 98.69 95 VAL B C 1
ATOM 1732 O O . VAL B 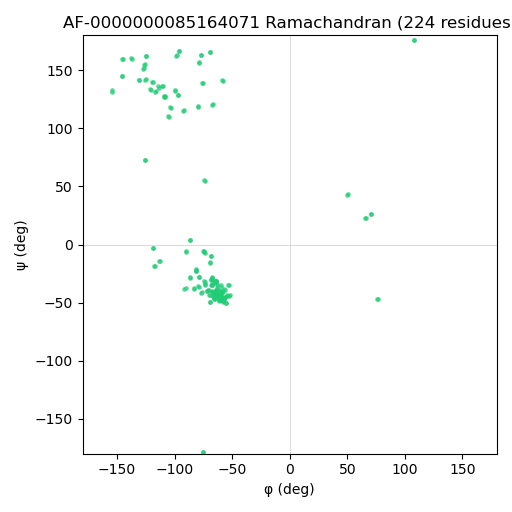1 95 ? 3.744 -0.916 6.898 1 98.69 95 VAL B O 1
ATOM 1735 N N . VAL B 1 96 ? 3.395 1.07 7.914 1 98.56 96 VAL B N 1
ATOM 1736 C CA . VAL B 1 96 ? 4.516 1.745 7.27 1 98.56 96 VAL B CA 1
ATOM 1737 C C . VAL B 1 96 ? 5.816 1.019 7.605 1 98.56 96 VAL B C 1
ATOM 1739 O O . VAL B 1 96 ? 6.621 0.732 6.715 1 98.56 96 VAL B O 1
ATOM 1742 N N . TYR B 1 97 ? 6.012 0.697 8.812 1 98.25 97 TYR B N 1
ATOM 1743 C CA . TYR B 1 97 ? 7.266 0.068 9.203 1 98.25 97 TYR B CA 1
ATOM 1744 C C . TYR B 1 97 ? 7.324 -1.381 8.734 1 98.25 97 TYR B C 1
ATOM 1746 O O . TYR B 1 97 ? 8.398 -1.9 8.43 1 98.25 97 TYR B O 1
ATOM 1754 N N . ALA B 1 98 ? 6.148 -2.098 8.664 1 98.69 98 ALA B N 1
ATOM 1755 C CA . ALA B 1 98 ? 6.133 -3.424 8.047 1 98.69 98 ALA B CA 1
ATOM 1756 C C . ALA B 1 98 ? 6.621 -3.363 6.602 1 98.69 98 ALA B C 1
ATOM 1758 O O . ALA B 1 98 ? 7.363 -4.238 6.156 1 98.69 98 ALA B O 1
ATOM 1759 N N . ILE B 1 99 ? 6.207 -2.34 5.895 1 98.56 99 ILE B N 1
ATOM 1760 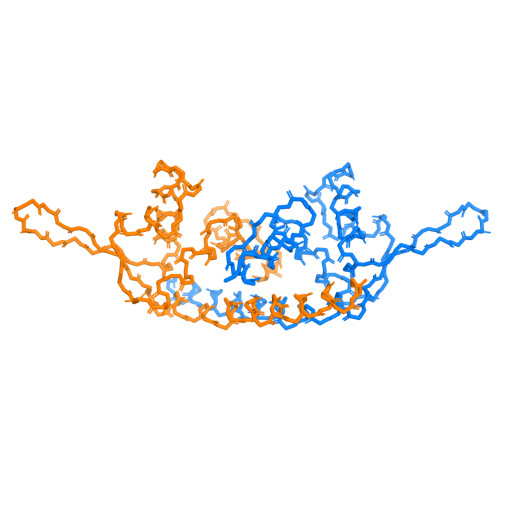C CA . ILE B 1 99 ? 6.641 -2.154 4.512 1 98.56 99 ILE B CA 1
ATOM 1761 C C . ILE B 1 99 ? 8.141 -1.896 4.473 1 98.56 99 ILE B C 1
ATOM 1763 O O . ILE B 1 99 ? 8.859 -2.494 3.668 1 98.56 99 ILE B O 1
ATOM 1767 N N . CYS B 1 100 ? 8.633 -1.007 5.332 1 98.19 100 CYS B N 1
ATOM 1768 C CA . CYS B 1 100 ? 10.062 -0.715 5.398 1 98.19 100 CYS B CA 1
ATOM 1769 C C . CYS B 1 100 ? 10.867 -1.978 5.691 1 98.19 100 CYS B C 1
ATOM 1771 O O . CYS B 1 100 ? 11.852 -2.26 5.016 1 98.19 100 CYS B O 1
ATOM 1773 N N . ASP B 1 101 ? 10.438 -2.697 6.688 1 98.5 101 ASP B N 1
ATOM 1774 C CA . ASP B 1 101 ? 11.141 -3.914 7.082 1 98.5 101 ASP B CA 1
ATOM 1775 C C . ASP B 1 101 ? 11.172 -4.926 5.941 1 98.5 101 ASP B C 1
ATOM 1777 O O . ASP B 1 101 ? 12.203 -5.555 5.688 1 98.5 101 ASP B O 1
ATOM 1781 N N . TRP B 1 102 ? 10.07 -5.078 5.324 1 98.69 102 TRP B N 1
ATOM 1782 C CA . TRP B 1 102 ? 10.039 -6.012 4.203 1 98.69 102 TRP B CA 1
ATOM 1783 C C . TRP B 1 102 ? 10.938 -5.527 3.07 1 98.69 102 TRP B C 1
ATOM 1785 O O . TRP B 1 102 ? 11.57 -6.336 2.385 1 98.69 102 TRP B O 1
ATOM 1795 N N . GLY B 1 103 ? 10.891 -4.207 2.82 1 98.38 103 GLY B N 1
ATOM 1796 C CA . GLY B 1 103 ? 11.805 -3.65 1.842 1 98.38 103 GLY B CA 1
ATOM 1797 C C . GLY B 1 103 ? 13.258 -4.023 2.102 1 98.38 103 GLY B C 1
ATOM 1798 O O . GLY B 1 103 ? 14 -4.332 1.169 1 98.38 103 GLY B O 1
ATOM 1799 N N . ASP B 1 104 ? 13.625 -3.936 3.348 1 98.12 104 ASP B N 1
ATOM 1800 C CA . ASP B 1 104 ? 14.977 -4.344 3.734 1 98.12 104 ASP B CA 1
ATOM 1801 C C . ASP B 1 104 ? 15.219 -5.816 3.408 1 98.12 104 ASP B C 1
ATOM 1803 O O . ASP B 1 104 ? 16.281 -6.18 2.904 1 98.12 104 ASP B O 1
ATOM 1807 N N . GLU B 1 105 ? 14.273 -6.66 3.74 1 98.12 105 GLU B N 1
ATOM 1808 C CA . GLU B 1 105 ? 14.375 -8.086 3.439 1 98.12 105 GLU B CA 1
ATOM 1809 C C . GLU B 1 105 ? 14.508 -8.32 1.938 1 98.12 105 GLU B C 1
ATOM 1811 O O . GLU B 1 105 ? 15.297 -9.156 1.503 1 98.12 105 GLU B O 1
ATOM 1816 N N . PHE B 1 106 ? 13.695 -7.605 1.167 1 98.25 106 PHE B N 1
ATOM 1817 C CA . PHE B 1 106 ? 13.711 -7.758 -0.283 1 98.25 106 PHE B CA 1
ATOM 1818 C C . PHE B 1 106 ? 15.047 -7.297 -0.861 1 98.25 106 PHE B C 1
ATOM 1820 O O . PHE B 1 106 ? 15.578 -7.926 -1.779 1 98.25 106 PHE B O 1
ATOM 1827 N N . LEU B 1 107 ? 15.523 -6.23 -0.321 1 97.25 107 LEU B N 1
ATOM 1828 C CA . LEU B 1 107 ? 16.828 -5.734 -0.748 1 97.25 107 LEU B CA 1
ATOM 1829 C C . LEU B 1 107 ? 17.906 -6.793 -0.529 1 97.25 107 LEU B C 1
ATOM 1831 O O . LEU B 1 107 ? 18.75 -7.012 -1.4 1 97.25 107 LEU B O 1
ATOM 1835 N N . GLU B 1 108 ? 17.906 -7.418 0.6 1 97.19 108 GLU B N 1
ATOM 1836 C CA . GLU B 1 108 ? 18.844 -8.492 0.878 1 97.19 108 GLU B CA 1
ATOM 1837 C C . GLU B 1 108 ? 18.672 -9.648 -0.102 1 97.19 108 GLU B C 1
ATOM 1839 O O . GLU B 1 108 ? 19.656 -10.227 -0.568 1 97.19 108 GLU B O 1
ATOM 1844 N N . PHE B 1 109 ? 17.469 -9.961 -0.342 1 97 109 PHE B N 1
ATOM 1845 C CA . PHE B 1 109 ? 17.125 -11.047 -1.249 1 97 109 PHE B CA 1
ATOM 1846 C C . PHE B 1 109 ? 17.688 -10.797 -2.639 1 97 109 PHE B C 1
ATOM 1848 O O . PHE B 1 109 ? 18.266 -11.703 -3.248 1 97 109 PHE B O 1
ATOM 1855 N N . ILE B 1 110 ? 17.531 -9.586 -3.145 1 95.19 110 ILE B N 1
ATOM 1856 C CA . ILE B 1 110 ? 17.969 -9.328 -4.512 1 95.19 110 ILE B CA 1
ATOM 1857 C C . ILE B 1 110 ? 19.484 -9.141 -4.547 1 95.19 110 ILE B C 1
ATOM 1859 O O . ILE B 1 110 ? 20.109 -9.305 -5.598 1 95.19 110 ILE B O 1
ATOM 1863 N N . SER B 1 111 ? 20.016 -8.68 -3.426 1 92.44 111 SER B N 1
ATOM 1864 C CA . SER B 1 111 ? 21.469 -8.531 -3.35 1 92.44 111 SER B CA 1
ATOM 1865 C C . SER B 1 111 ? 22.156 -9.883 -3.35 1 92.44 111 SER B C 1
ATOM 1867 O O . SER B 1 111 ? 23.281 -10.008 -3.84 1 92.44 111 SER B O 1
ATOM 1869 N N . GLN B 1 112 ? 21.484 -10.836 -2.719 1 89.81 112 GLN B N 1
ATOM 1870 C CA . GLN B 1 112 ? 22.047 -12.18 -2.646 1 89.81 112 GLN B CA 1
ATOM 1871 C C . GLN B 1 112 ? 21.891 -12.914 -3.977 1 89.81 112 GLN B C 1
ATOM 1873 O O . GLN B 1 112 ? 22.656 -13.812 -4.285 1 89.81 112 GLN B O 1
ATOM 1878 N N . GLY B 1 113 ? 20.672 -12.719 -4.59 1 73.88 113 GLY B N 1
ATOM 1879 C CA . GLY B 1 113 ? 20.438 -13.406 -5.852 1 73.88 113 GLY B CA 1
ATOM 1880 C C . GLY B 1 113 ? 21.172 -12.773 -7.02 1 73.88 113 GLY B C 1
ATOM 1881 O O . GLY B 1 113 ? 21.016 -13.203 -8.164 1 73.88 113 GLY B O 1
ATOM 1882 N N . LYS B 1 114 ? 21.844 -11.594 -6.766 1 57.31 114 LYS B N 1
ATOM 1883 C CA . LYS B 1 114 ? 22.828 -11.023 -7.691 1 57.31 114 LYS B 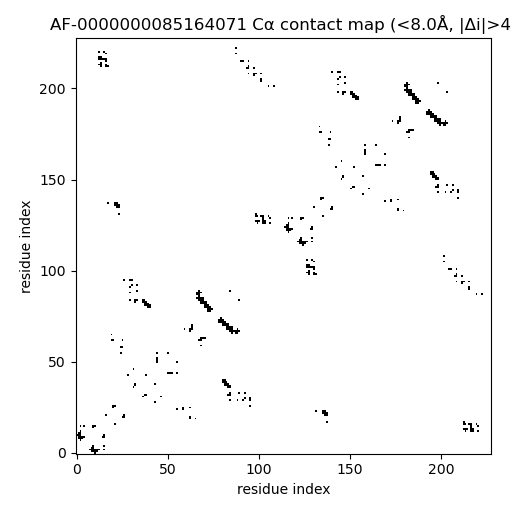CA 1
ATOM 1884 C C . LYS B 1 114 ? 24.203 -11.609 -7.465 1 57.31 114 LYS B C 1
ATOM 1886 O O . LYS B 1 114 ? 24.531 -12.031 -6.352 1 57.31 114 LYS B O 1
#

Radius of gyration: 19.06 Å; Cα contacts (8 Å, |Δi|>4): 279; chains: 2; bounding box: 45×69×38 Å

Organism: Staphylococcus carnosus (strain TM300) (NCBI:txid396513)

Solvent-accessible surface area (backbone atoms only — not comparable to full-atom values): 12634 Å² total; per-residue (Å²): 126,74,43,78,55,95,93,38,78,23,79,43,42,43,54,47,30,44,72,71,48,47,56,88,54,47,52,59,52,52,50,53,33,70,75,59,47,58,44,35,72,70,53,50,46,68,80,37,71,89,56,53,68,70,60,50,52,50,54,52,51,52,32,34,73,71,49,28,30,44,82,45,74,43,93,49,97,72,69,43,58,38,36,29,58,31,74,71,31,52,61,42,51,58,32,54,49,32,38,34,53,46,11,50,52,49,49,51,51,53,58,64,77,92,126,74,43,79,54,96,95,37,78,22,78,43,43,42,53,46,31,44,70,71,47,45,53,88,56,46,52,59,52,51,48,53,32,70,74,59,47,57,44,35,70,70,54,48,46,69,76,39,72,88,55,53,68,70,58,50,52,51,52,51,50,51,33,37,74,71,48,29,31,44,81,46,75,43,92,49,96,71,71,42,60,38,35,30,59,32,74,71,31,52,62,42,51,59,32,54,49,33,39,34,54,46,12,48,53,50,50,52,50,54,57,63,76,94

Sequence (228 aa):
MLIEYDNKEFFTSKDLALSVIGGKWKIPIIFHLLESDILRLSEFEKKLPDINQRMLIRQLRELEKDQIIERVVYPVVPPKVEYKLTDIGKSLDTVVYAICDWGDEFLEFISQGKMLIEYDNKEFFTSKDLALSVIGGKWKIPIIFHLLESDILRLSEFEKKLPDINQRMLIRQLRELEKDQIIERVVYPVVPPKVEYKLTDIGKSLDTVVYAICDWGDEFLEFISQGK

Nearest PDB structures (foldseek):
  7bzg-assembly3_J  TM=9.324E-01  e=7.112E-11  Bacillus subtilis subsp. subtilis str. 168
  7bze-assembly1_A-2  TM=9.373E-01  e=4.067E-10  Bacillus subtilis subsp. subtilis str. 168
  4a5n-assembly2_D  TM=9.379E-01  e=4.074E-09  Bacillus subtilis
  5hs8-assembly1_A  TM=8.049E-01  e=3.385E-08  Bacillus subtilis subsp. subtilis str. 168
  5hs7-assembly1_A  TM=8.273E-01  e=1.176E-07  Bacillus subtilis subsp. subtilis str. 168

pLDDT: mean 95.86, std 5.84, range [56.94, 98.81]

Secondary structure (DSSP, 8-state):
-PEEETTEEESSHHHHHHHHH-STTHHHHHHHHHHHSEE-HHHHHHH-TTS-HHHHHHHHHHHHHTTSEEEEEE-SSS-EEEEEE-HHHHTTHHHHHHHHHHHHHHHHHHHH--/-PEEETTEEESSHHHHHHHHH-STTHHHHHHHHHHHSEE-HHHHHHH-TTS-HHHHHHHHHHHHHTTSEEEEEE-SSS-EEEEEE-HHHHTTHHHHHHHHHHHHHHHHHHHH--

Foldseek 3Di:
DWDDDPNDTDDDVVRVVCVQQNDDPRLVVLVVCLVVQKDFLVRSCVSCVPDDSVVVVVSLVSCVVVQQKDWDWDPDVVIGIMIGGDPVNNVCCVVSVVVVVVVVVVVVVVVVVD/DWDDDPNDTDDDVVRVVCVQQNDDPRLVVLVVCLVVQKDFLVRSCVSCVPDDSVVVVVSLVSCVVVQQKDWDWDPDVVIGIMIGGDPVNNVCCVVSVVVVVVVVVVVVVVVVVD

InterPro domains:
  IPR002577 Helix-turn-helix, HxlR type [PF01638] (20-108)
  IPR002577 Helix-turn-helix, HxlR type [PS51118] (12-111)
  IPR036388 Winged helix-like DNA-binding domain superfamily [G3DSA:1.10.10.10] (12-113)
  IPR036390 Winged helix DNA-binding domain superfamily [SSF46785] (2-107)